Protein AF-A0A4Y9R966-F1 (afdb_monomer_lite)

Secondary structure (DSSP, 8-state):
-------------------------------B-TTS-B-----------------------------S------PPPPP-SS--------------------------------S--S-SSSSSHHHHHHHHHHHHHHHHHHHHTTTSHHHHHHHHHHH-HHHHHHHHHHHHHHHHHHHHHHHHHS-S--BSS---HHHHHHHHHHHHHHHHHHHHTTTT-HHHHHHS-HHHHHHHHHHHHHHHH--BHHHHHHHHHHHHHHHHHHHHHHHTT--------HHHHHHHHHHHHHHHHHHHHHHHHHHS---STT--

Structure (mmCIF, N/CA/C/O backbone):
data_AF-A0A4Y9R966-F1
#
_entry.id   AF-A0A4Y9R966-F1
#
loop_
_atom_site.group_PDB
_atom_site.id
_atom_site.type_symbol
_atom_site.label_atom_id
_atom_site.label_alt_id
_atom_site.label_comp_id
_atom_site.label_asym_id
_atom_site.label_entity_id
_atom_site.label_seq_id
_atom_site.pdbx_PDB_ins_code
_atom_site.Cartn_x
_atom_site.Cartn_y
_atom_site.Cartn_z
_atom_site.occupancy
_atom_site.B_iso_or_equiv
_atom_site.auth_seq_id
_atom_site.auth_comp_id
_atom_site.auth_asym_id
_atom_site.auth_atom_id
_atom_site.pdbx_PDB_model_num
ATOM 1 N N . MET A 1 1 ? -2.489 -54.930 39.175 1.00 36.97 1 MET A N 1
ATOM 2 C CA . MET A 1 1 ? -1.470 -53.882 38.956 1.00 36.97 1 MET A CA 1
ATOM 3 C C . MET A 1 1 ? -1.876 -53.127 37.689 1.00 36.97 1 MET A C 1
ATOM 5 O O . MET A 1 1 ? -1.501 -53.543 36.611 1.00 36.97 1 MET A O 1
ATOM 9 N N . ASP A 1 2 ? -2.900 -52.279 37.649 1.00 24.72 2 ASP A N 1
ATOM 10 C CA . ASP A 1 2 ? -3.296 -51.095 38.434 1.00 24.72 2 ASP A CA 1
ATOM 11 C C . ASP A 1 2 ? -2.833 -49.764 37.777 1.00 24.72 2 ASP A C 1
ATOM 13 O O . ASP A 1 2 ? -1.671 -49.619 37.418 1.00 24.72 2 ASP A O 1
ATOM 17 N N . TRP A 1 3 ? -3.790 -48.829 37.644 1.00 24.92 3 TRP A N 1
ATOM 18 C CA . TRP A 1 3 ? -3.737 -47.409 37.202 1.00 24.92 3 TRP A CA 1
ATOM 19 C C . TRP A 1 3 ? -3.503 -47.065 35.709 1.00 24.92 3 TRP A C 1
ATOM 21 O O . TRP A 1 3 ? -2.411 -47.174 35.179 1.00 24.92 3 TRP A O 1
ATOM 31 N N . ALA A 1 4 ? -4.508 -46.686 34.905 1.00 26.67 4 ALA A N 1
ATOM 32 C CA . ALA A 1 4 ? -5.376 -45.488 34.920 1.00 26.67 4 ALA A CA 1
ATOM 33 C C . ALA A 1 4 ? -4.814 -44.220 34.222 1.00 26.67 4 ALA A C 1
ATOM 35 O O . ALA A 1 4 ? -4.061 -43.436 34.783 1.00 26.67 4 ALA A O 1
ATOM 36 N N . ARG A 1 5 ? -5.336 -43.986 33.006 1.00 30.42 5 ARG A N 1
ATOM 37 C CA . ARG A 1 5 ? -5.885 -42.726 32.446 1.00 30.42 5 ARG A CA 1
ATOM 38 C C . ARG A 1 5 ? -5.304 -41.389 32.960 1.00 30.42 5 ARG A C 1
ATOM 40 O O . ARG A 1 5 ? -5.676 -40.928 34.035 1.00 30.42 5 ARG A O 1
ATOM 47 N N . ARG A 1 6 ? -4.668 -40.615 32.067 1.00 30.08 6 ARG A N 1
ATOM 48 C CA . ARG A 1 6 ? -4.760 -39.139 32.080 1.00 30.08 6 ARG A CA 1
ATOM 49 C C . ARG A 1 6 ? -5.534 -38.659 30.858 1.00 30.08 6 ARG A C 1
ATOM 51 O O . ARG A 1 6 ? -5.060 -38.692 29.730 1.00 30.08 6 ARG A O 1
ATOM 58 N N . ARG A 1 7 ? -6.778 -38.257 31.121 1.00 31.02 7 ARG A N 1
ATOM 59 C CA . ARG A 1 7 ? -7.672 -37.576 30.187 1.00 31.02 7 ARG A CA 1
ATOM 60 C C . ARG A 1 7 ? -7.348 -36.083 30.221 1.00 31.02 7 ARG A C 1
ATOM 62 O O . ARG A 1 7 ? -7.543 -35.451 31.255 1.00 31.02 7 ARG A O 1
ATOM 69 N N . GLY A 1 8 ? -6.920 -35.516 29.098 1.00 27.97 8 GLY A N 1
ATOM 70 C CA . GLY A 1 8 ? -7.082 -34.088 28.829 1.00 27.97 8 GLY A CA 1
ATOM 71 C C . GLY A 1 8 ? -8.516 -33.848 28.364 1.00 27.97 8 GLY A C 1
ATOM 72 O O . GLY A 1 8 ? -8.819 -34.008 27.183 1.00 27.97 8 GLY A O 1
ATOM 73 N N . CYS A 1 9 ? -9.428 -33.545 29.288 1.00 24.97 9 CYS A N 1
ATOM 74 C CA . CYS A 1 9 ? -10.799 -33.187 28.934 1.00 24.97 9 CYS A CA 1
ATOM 75 C C . CYS A 1 9 ? -10.882 -31.692 28.610 1.00 24.97 9 CYS A C 1
ATOM 77 O O . CYS A 1 9 ? -10.650 -30.832 29.452 1.00 24.97 9 CYS A O 1
ATOM 79 N N . ARG A 1 10 ? -11.227 -31.441 27.346 1.00 26.75 10 ARG A N 1
ATOM 80 C CA . ARG A 1 10 ? -11.633 -30.172 26.747 1.00 26.75 10 ARG A CA 1
ATOM 81 C C . ARG A 1 10 ? -12.847 -29.596 27.488 1.00 26.75 10 ARG A C 1
ATOM 83 O O . ARG A 1 10 ? -13.812 -30.323 27.717 1.00 26.75 10 ARG A O 1
ATOM 90 N N . CYS A 1 11 ? -12.855 -28.293 27.755 1.00 23.55 11 CYS A N 1
ATOM 91 C CA . CYS A 1 11 ? -14.103 -27.559 27.958 1.00 23.55 11 CYS A CA 1
ATOM 92 C C . CYS A 1 11 ? -14.766 -27.383 26.590 1.00 23.55 11 CYS A C 1
ATOM 94 O O . CYS A 1 11 ? -14.336 -26.559 25.786 1.00 23.55 11 CYS A O 1
ATOM 96 N N . ARG A 1 12 ? -15.795 -28.185 26.318 1.00 27.31 12 ARG A N 1
ATOM 97 C CA . ARG A 1 12 ? -16.767 -27.910 25.262 1.00 27.31 12 ARG A CA 1
ATOM 98 C C . ARG A 1 12 ? -18.065 -27.535 25.961 1.00 27.31 12 ARG A C 1
ATOM 100 O O . ARG A 1 12 ? -18.646 -28.353 26.669 1.00 27.31 12 ARG A O 1
ATOM 107 N N . ALA A 1 13 ? -18.452 -26.275 25.816 1.00 32.72 13 ALA A N 1
ATOM 108 C CA . ALA A 1 13 ? -19.774 -25.799 26.165 1.00 32.72 13 ALA A CA 1
ATOM 109 C C . ALA A 1 13 ? -20.746 -26.387 25.145 1.00 32.72 13 ALA A C 1
ATOM 111 O O . ALA A 1 13 ? -20.799 -25.901 24.029 1.00 32.72 13 ALA A O 1
ATOM 112 N N . ASP A 1 14 ? -21.452 -27.457 25.495 1.00 29.25 14 ASP A N 1
ATOM 113 C CA . ASP A 1 14 ? -22.574 -27.946 24.702 1.00 29.25 14 ASP A CA 1
ATOM 114 C C . ASP A 1 14 ? -23.552 -28.691 25.624 1.00 29.25 14 ASP A C 1
ATOM 116 O O . ASP A 1 14 ? -23.197 -29.694 26.243 1.00 29.25 14 ASP A O 1
ATOM 120 N N . ARG A 1 15 ? -24.810 -28.221 25.627 1.00 30.00 15 ARG A N 1
ATOM 121 C CA . ARG A 1 15 ? -26.036 -28.828 26.196 1.00 30.00 15 ARG A CA 1
ATOM 122 C C . ARG A 1 15 ? -26.396 -28.508 27.656 1.00 30.00 15 ARG A C 1
ATOM 124 O O . ARG A 1 15 ? -26.516 -29.401 28.487 1.00 30.00 15 ARG A O 1
ATOM 131 N N . CYS A 1 16 ? -26.821 -27.270 27.905 1.00 26.34 16 CYS A N 1
ATOM 132 C CA . CYS A 1 16 ? -28.027 -27.079 28.717 1.00 26.34 16 CYS A CA 1
ATOM 133 C C . CYS A 1 16 ? -29.239 -27.398 27.825 1.00 26.34 16 CYS A C 1
ATOM 135 O O . CYS A 1 16 ? -29.656 -26.567 27.024 1.00 26.34 16 CYS A O 1
ATOM 137 N N . ARG A 1 17 ? -29.779 -28.620 27.909 1.00 28.50 17 ARG A N 1
ATOM 138 C CA . ARG A 1 17 ? -31.126 -28.930 27.405 1.00 28.50 17 ARG A CA 1
ATOM 139 C C . ARG A 1 17 ? -32.042 -29.167 28.601 1.00 28.50 17 ARG A C 1
ATOM 141 O O . ARG A 1 17 ? -31.804 -30.095 29.362 1.00 28.50 17 ARG A O 1
ATOM 148 N N . GLY A 1 18 ? -33.099 -28.360 28.690 1.00 28.73 18 GLY A N 1
ATOM 149 C CA . GLY A 1 18 ? -34.363 -28.734 29.323 1.00 28.73 18 GLY A CA 1
ATOM 150 C C . GLY A 1 18 ? -34.534 -28.389 30.802 1.00 28.73 18 GLY A C 1
ATOM 151 O O . GLY A 1 18 ? -34.387 -29.256 31.652 1.00 28.73 18 GLY A O 1
ATOM 152 N N . CYS A 1 19 ? -35.010 -27.176 31.085 1.00 26.56 19 CYS A N 1
ATOM 153 C CA . CYS A 1 19 ? -35.993 -26.967 32.150 1.00 26.56 19 CYS A CA 1
ATOM 154 C C . CYS A 1 19 ? -37.227 -26.337 31.496 1.00 26.56 19 CYS A C 1
ATOM 156 O O . CYS A 1 19 ? -37.174 -25.196 31.042 1.00 26.56 19 CYS A O 1
ATOM 158 N N . ALA A 1 20 ? -38.307 -27.109 31.381 1.00 32.50 20 ALA A N 1
ATOM 159 C CA . ALA A 1 20 ? -39.602 -26.605 30.941 1.00 32.50 20 ALA A CA 1
ATOM 160 C C . ALA A 1 20 ? -40.176 -25.637 31.998 1.00 32.50 20 ALA A C 1
ATOM 162 O O . ALA A 1 20 ? -39.992 -25.880 33.195 1.00 32.50 20 ALA A O 1
ATOM 163 N N . PRO A 1 21 ? -40.882 -24.562 31.606 1.00 32.75 21 PRO A N 1
ATOM 164 C CA . PRO A 1 21 ? -41.577 -23.707 32.557 1.00 32.75 21 PRO A CA 1
ATOM 165 C C . PRO A 1 21 ? -42.802 -24.448 33.108 1.00 32.75 21 PRO A C 1
ATOM 167 O O . PRO A 1 21 ? -43.675 -24.878 32.354 1.00 32.75 21 PRO A O 1
ATOM 170 N N . ALA A 1 22 ? -42.882 -24.603 34.431 1.00 35.88 22 ALA A N 1
ATOM 171 C CA . ALA A 1 22 ? -44.101 -25.072 35.075 1.00 35.88 22 ALA A CA 1
ATOM 172 C C . ALA A 1 22 ? -45.186 -23.994 34.927 1.00 35.88 22 ALA A C 1
ATOM 174 O O . ALA A 1 22 ? -45.098 -22.905 35.494 1.00 35.88 22 ALA A O 1
ATOM 175 N N . ALA A 1 23 ? -46.208 -24.308 34.136 1.00 37.38 23 ALA A N 1
ATOM 176 C CA . ALA A 1 23 ? -47.420 -23.525 34.005 1.00 37.38 23 ALA A CA 1
ATOM 177 C C . ALA A 1 23 ? -48.201 -23.515 35.331 1.00 37.38 23 ALA A C 1
ATOM 179 O O . ALA A 1 23 ? -48.639 -24.570 35.789 1.00 37.38 23 ALA A O 1
ATOM 180 N N . ARG A 1 24 ? -48.379 -22.322 35.918 1.00 39.06 24 ARG A N 1
ATOM 181 C CA . ARG A 1 24 ? -49.588 -21.791 36.599 1.00 39.06 24 ARG A CA 1
ATOM 182 C C . ARG A 1 24 ? -49.186 -20.674 37.567 1.00 39.06 24 ARG A C 1
ATOM 184 O O . ARG A 1 24 ? -48.403 -20.886 38.488 1.00 39.06 24 ARG A O 1
ATOM 191 N N . ALA A 1 25 ? -49.756 -19.487 37.367 1.00 35.88 25 ALA A N 1
ATOM 192 C CA . ALA A 1 25 ? -49.629 -18.364 38.290 1.00 35.88 25 ALA A CA 1
ATOM 193 C C . ALA A 1 25 ? -50.288 -18.693 39.649 1.00 35.88 25 ALA A C 1
ATOM 195 O O . ALA A 1 25 ? -51.354 -19.320 39.670 1.00 35.88 25 ALA A O 1
ATOM 196 N N . PRO A 1 26 ? -49.706 -18.274 40.788 1.00 37.00 26 PRO A N 1
ATOM 197 C CA . PRO A 1 26 ? -50.353 -18.432 42.084 1.00 37.00 26 PRO A CA 1
ATOM 198 C C . PRO A 1 26 ? -51.563 -17.491 42.188 1.00 37.00 26 PRO A C 1
ATOM 200 O O . PRO A 1 26 ? -51.444 -16.284 41.985 1.00 37.00 26 PRO A O 1
ATOM 203 N N . ARG A 1 27 ? -52.741 -18.032 42.529 1.00 36.50 27 ARG A N 1
ATOM 204 C CA . ARG A 1 27 ? -53.909 -17.226 42.921 1.00 36.50 27 ARG A CA 1
ATOM 205 C C . ARG A 1 27 ? -53.644 -16.612 44.298 1.00 36.50 27 ARG A C 1
ATOM 207 O O . ARG A 1 27 ? -53.550 -17.339 45.283 1.00 36.50 27 ARG A O 1
ATOM 214 N N . VAL A 1 28 ? -53.541 -15.287 44.363 1.00 35.97 28 VAL A N 1
ATOM 215 C CA . VAL A 1 28 ? -53.501 -14.519 45.615 1.00 35.97 28 VAL A CA 1
ATOM 216 C C . VAL A 1 28 ? -54.942 -14.194 46.009 1.00 35.97 28 VAL A C 1
ATOM 218 O O . VAL A 1 28 ? -55.673 -13.604 45.219 1.00 35.97 28 VAL A O 1
ATOM 221 N N . ARG A 1 29 ? -55.368 -14.589 47.212 1.00 39.53 29 ARG A N 1
ATOM 222 C CA . ARG A 1 29 ? -56.639 -14.151 47.810 1.00 39.53 29 ARG A CA 1
ATOM 223 C C . ARG A 1 29 ? -56.305 -13.176 48.936 1.00 39.53 29 ARG A C 1
ATOM 225 O O . ARG A 1 29 ? -55.540 -13.532 49.828 1.00 39.53 29 ARG A O 1
ATOM 232 N N . ALA A 1 30 ? -56.828 -11.957 48.860 1.00 37.03 30 ALA A N 1
ATOM 233 C CA . ALA A 1 30 ? -56.705 -10.949 49.907 1.00 37.03 30 ALA A CA 1
ATOM 234 C C . ALA A 1 30 ? -58.000 -10.932 50.731 1.00 37.03 30 ALA A C 1
ATOM 236 O O . ALA A 1 30 ? -59.082 -10.826 50.162 1.00 37.03 30 ALA A O 1
ATOM 237 N N . GLU A 1 31 ? -57.885 -11.043 52.052 1.00 42.28 31 GLU A N 1
ATOM 238 C CA . GLU A 1 31 ? -58.987 -10.831 52.996 1.00 42.28 31 GLU A CA 1
ATOM 239 C C . GLU A 1 31 ? -58.705 -9.559 53.798 1.00 42.28 31 GLU A C 1
ATOM 241 O O . GLU A 1 31 ? -57.614 -9.391 54.352 1.00 42.28 31 GLU A O 1
ATOM 246 N N . SER A 1 32 ? -59.680 -8.651 53.840 1.00 36.94 32 SER A N 1
ATOM 247 C CA . SER A 1 32 ? -59.638 -7.432 54.644 1.00 36.94 32 SER A CA 1
ATOM 248 C C . SER A 1 32 ? -60.103 -7.725 56.072 1.00 36.94 32 SER A C 1
ATOM 250 O O . SER A 1 32 ? -61.123 -8.371 56.300 1.00 36.94 32 SER A O 1
ATOM 252 N N . ARG A 1 33 ? -59.345 -7.238 57.061 1.00 45.19 33 ARG A N 1
ATOM 253 C CA . ARG A 1 33 ? -59.772 -7.188 58.467 1.00 45.19 33 ARG A CA 1
ATOM 254 C C . ARG A 1 33 ? -60.281 -5.784 58.812 1.00 45.19 33 ARG A C 1
ATOM 256 O O . ARG A 1 33 ? -59.757 -4.819 58.255 1.00 45.19 33 ARG A O 1
ATOM 263 N N . PRO A 1 34 ? -61.204 -5.643 59.780 1.00 42.38 34 PRO A N 1
ATOM 264 C CA . PRO A 1 34 ? -61.806 -4.355 60.148 1.00 42.38 34 PRO A CA 1
ATOM 265 C C . PRO A 1 34 ? -60.829 -3.301 60.712 1.00 42.38 34 PRO A C 1
ATOM 267 O O . PRO A 1 34 ? -61.206 -2.144 60.822 1.00 42.38 34 PRO A O 1
ATOM 270 N N . ASN A 1 35 ? -59.564 -3.653 60.989 1.00 43.53 35 ASN A N 1
ATOM 271 C CA . ASN A 1 35 ? -58.537 -2.723 61.492 1.00 43.53 35 ASN A CA 1
ATOM 272 C C . ASN A 1 35 ? -57.465 -2.341 60.444 1.00 43.53 35 ASN A C 1
ATOM 274 O O . ASN A 1 35 ? -56.357 -1.955 60.806 1.00 43.53 35 ASN A O 1
ATOM 278 N N . GLY A 1 36 ? -57.741 -2.494 59.143 1.00 45.97 36 GLY A N 1
ATOM 279 C CA . GLY A 1 36 ? -56.901 -1.931 58.070 1.00 45.97 36 GLY A CA 1
ATOM 280 C C . GLY A 1 36 ? -55.572 -2.643 57.759 1.00 45.97 36 GLY A C 1
ATOM 281 O O . GLY A 1 36 ? -54.827 -2.183 56.899 1.00 45.97 36 GLY A O 1
ATOM 282 N N . ALA A 1 37 ? -55.257 -3.779 58.390 1.00 35.22 37 ALA A N 1
ATOM 283 C CA . ALA A 1 37 ? -54.048 -4.553 58.079 1.00 35.22 37 ALA A CA 1
ATOM 284 C C . ALA A 1 37 ? -54.299 -5.630 57.000 1.00 35.22 37 ALA A C 1
ATOM 286 O O . ALA A 1 37 ? -55.150 -6.505 57.182 1.00 35.22 37 ALA A O 1
ATOM 287 N N . LEU A 1 38 ? -53.519 -5.613 55.909 1.00 31.23 38 LEU A N 1
ATOM 288 C CA . LEU A 1 38 ? -53.499 -6.661 54.874 1.00 31.23 38 LEU A CA 1
ATOM 289 C C . LEU A 1 38 ? -52.500 -7.772 55.232 1.00 31.23 38 LEU A C 1
ATOM 291 O O . LEU A 1 38 ? -51.311 -7.517 55.421 1.00 31.23 38 LEU A O 1
ATOM 295 N N . ARG A 1 39 ? -52.960 -9.030 55.263 1.00 32.91 39 ARG A N 1
ATOM 296 C CA . ARG A 1 39 ? -52.103 -10.215 55.423 1.00 32.91 39 ARG A CA 1
ATOM 297 C C . ARG A 1 39 ? -52.053 -10.992 54.108 1.00 32.91 39 ARG A C 1
ATOM 299 O O . ARG A 1 39 ? -53.054 -11.559 53.691 1.00 32.91 39 ARG A O 1
ATOM 306 N N . VAL A 1 40 ? -50.882 -11.053 53.475 1.00 31.78 40 VAL A N 1
ATOM 307 C CA . VAL A 1 40 ? -50.652 -11.856 52.261 1.00 31.78 40 VAL A CA 1
ATOM 308 C C . VAL A 1 40 ? -50.001 -13.181 52.663 1.00 31.78 40 VAL A C 1
ATOM 310 O O . VAL A 1 40 ? -48.870 -13.198 53.144 1.00 31.78 40 VAL A O 1
ATOM 313 N N . GLN A 1 41 ? -50.706 -14.302 52.488 1.00 34.50 41 GLN A N 1
ATOM 314 C CA . GLN A 1 41 ? -50.139 -15.649 52.627 1.00 34.50 41 GLN A CA 1
ATOM 315 C C . GLN A 1 41 ? -49.914 -16.260 51.240 1.00 34.50 41 GLN A C 1
ATOM 317 O O . GLN A 1 41 ? -50.864 -16.589 50.538 1.00 34.50 41 GLN A O 1
ATOM 322 N N . GLY A 1 42 ? -48.649 -16.442 50.854 1.00 31.34 42 GLY A N 1
ATOM 323 C CA . GLY A 1 42 ? -48.259 -17.218 49.675 1.00 31.34 42 GLY A CA 1
ATOM 324 C C . GLY A 1 42 ? -47.610 -18.542 50.083 1.00 31.34 42 GLY A C 1
ATOM 325 O O . GLY A 1 42 ? -46.673 -18.546 50.879 1.00 31.34 42 GLY A O 1
ATOM 326 N N . ARG A 1 43 ? -48.081 -19.673 49.537 1.00 33.66 43 ARG A N 1
ATOM 327 C CA . ARG A 1 43 ? -47.358 -20.958 49.588 1.00 33.66 43 ARG A CA 1
ATOM 328 C C . ARG A 1 43 ? -46.390 -21.019 48.404 1.00 33.66 43 ARG A C 1
ATOM 330 O O . ARG A 1 43 ? -46.831 -21.009 47.259 1.00 33.66 43 ARG A O 1
ATOM 337 N N . ALA A 1 44 ? -45.088 -21.096 48.669 1.00 35.09 44 ALA A N 1
ATOM 338 C CA . ALA A 1 44 ? -44.085 -21.334 47.634 1.00 35.09 44 ALA A CA 1
ATOM 339 C C . ALA A 1 44 ? -44.163 -22.794 47.151 1.00 35.09 44 ALA A C 1
ATOM 341 O O . ALA A 1 44 ? -44.039 -23.725 47.948 1.00 35.09 44 ALA A O 1
ATOM 342 N N . ALA A 1 45 ? -44.374 -23.000 45.850 1.00 37.28 45 ALA A N 1
ATOM 343 C CA . ALA A 1 45 ? -44.262 -24.313 45.224 1.00 37.28 45 ALA A CA 1
ATOM 344 C C . ALA A 1 45 ? -42.774 -24.688 45.117 1.00 37.28 45 ALA A C 1
ATOM 346 O O . ALA A 1 45 ? -42.015 -24.059 44.383 1.00 37.28 45 ALA A O 1
ATOM 347 N N . GLY A 1 46 ? -42.341 -25.687 45.887 1.00 32.22 46 GLY A N 1
ATOM 348 C CA . GLY A 1 46 ? -40.966 -26.179 45.862 1.00 32.22 46 GLY A CA 1
ATOM 349 C C . GLY A 1 46 ? -40.702 -27.072 44.650 1.00 32.22 46 GLY A C 1
ATOM 350 O O . GLY A 1 46 ? -41.248 -28.168 44.558 1.00 32.22 46 GLY A O 1
ATOM 351 N N . SER A 1 47 ? -39.812 -26.651 43.753 1.00 32.56 47 SER A N 1
ATOM 352 C CA . SER A 1 47 ? -39.183 -27.539 42.772 1.00 32.56 47 SER A CA 1
ATOM 353 C C . SER A 1 47 ? -37.990 -28.252 43.423 1.00 32.56 47 SER A C 1
ATOM 355 O O . SER A 1 47 ? -36.997 -27.614 43.776 1.00 32.56 47 SER A O 1
ATOM 357 N N . ARG A 1 48 ? -38.078 -29.575 43.607 1.00 29.03 48 ARG A N 1
ATOM 358 C CA . ARG A 1 48 ? -36.963 -30.409 44.086 1.00 29.03 48 ARG A CA 1
ATOM 359 C C . ARG A 1 48 ? -35.982 -30.665 42.935 1.00 29.03 48 ARG A C 1
ATOM 361 O O . ARG A 1 48 ? -36.327 -31.370 41.995 1.00 29.03 48 ARG A O 1
ATOM 368 N N . CYS A 1 49 ? -34.752 -30.165 43.038 1.00 27.70 49 CYS A N 1
ATOM 369 C CA . CYS A 1 49 ? -33.626 -30.616 42.213 1.00 27.70 49 CYS A CA 1
ATOM 370 C C . CYS A 1 49 ? -32.750 -31.563 43.044 1.00 27.70 49 CYS A C 1
ATOM 372 O O . CYS A 1 49 ? -32.139 -31.147 44.027 1.00 27.70 49 CYS A O 1
ATOM 374 N N . SER A 1 50 ? -32.683 -32.844 42.670 1.00 26.78 50 SER A N 1
ATOM 375 C CA . SER A 1 50 ? -31.781 -33.813 43.300 1.00 26.78 50 SER A CA 1
ATOM 376 C C . SER A 1 50 ? -30.391 -33.755 42.653 1.00 26.78 50 SER A C 1
ATOM 378 O O . SER A 1 50 ? -30.211 -34.217 41.527 1.00 26.78 50 SER A O 1
ATOM 380 N N . CYS A 1 51 ? -29.386 -33.244 43.365 1.00 25.88 51 CYS A N 1
ATOM 381 C CA . CYS A 1 51 ? -27.979 -33.411 42.987 1.00 25.88 51 CYS A CA 1
ATOM 382 C C . CYS A 1 51 ? -27.424 -34.693 43.622 1.00 25.88 51 CYS A C 1
ATOM 384 O O . CYS A 1 51 ? -27.215 -34.768 44.834 1.00 25.88 51 CYS A O 1
ATOM 386 N N . ARG A 1 52 ? -27.160 -35.714 42.800 1.00 25.72 52 ARG A N 1
ATOM 387 C CA . ARG A 1 52 ? -26.483 -36.947 43.223 1.00 25.72 52 ARG A CA 1
ATOM 388 C C . ARG A 1 52 ? -24.994 -36.644 43.446 1.00 25.72 52 ARG A C 1
ATOM 390 O O . ARG A 1 52 ? -24.285 -36.289 42.508 1.00 25.72 52 ARG A O 1
ATOM 397 N N . ARG A 1 53 ? -24.516 -36.767 44.690 1.00 26.58 53 ARG A N 1
ATOM 398 C CA . ARG A 1 53 ? -23.099 -36.598 45.068 1.00 26.58 53 ARG A CA 1
ATOM 399 C C . ARG A 1 53 ? -22.207 -37.606 44.324 1.00 26.58 53 ARG A C 1
ATOM 401 O O . ARG A 1 53 ? -22.437 -38.808 44.416 1.00 26.58 53 ARG A O 1
ATOM 408 N N . ARG A 1 54 ? -21.117 -37.139 43.709 1.00 24.88 54 ARG A N 1
ATOM 409 C CA . ARG A 1 54 ? -19.876 -37.920 43.545 1.00 24.88 54 ARG A CA 1
ATOM 410 C C . ARG A 1 54 ? -18.737 -37.148 44.213 1.00 24.88 54 ARG A C 1
ATOM 412 O O . ARG A 1 54 ? -18.419 -36.037 43.808 1.00 24.88 54 ARG A O 1
ATOM 419 N N . ARG A 1 55 ? -18.180 -37.732 45.279 1.00 29.52 55 ARG A N 1
ATOM 420 C CA . ARG A 1 55 ? -16.930 -37.312 45.936 1.00 29.52 55 ARG A CA 1
ATOM 421 C C . ARG A 1 55 ? -15.741 -37.703 45.057 1.00 29.52 55 ARG A C 1
ATOM 423 O O . ARG A 1 55 ? -15.807 -38.795 44.522 1.00 29.52 55 ARG A O 1
ATOM 430 N N . TYR A 1 56 ? -14.718 -36.846 44.976 1.00 27.56 56 TYR A N 1
ATOM 431 C CA . TYR A 1 56 ? -13.248 -37.042 44.833 1.00 27.56 56 TYR A CA 1
ATOM 432 C C . TYR A 1 56 ? -12.700 -35.632 44.491 1.00 27.56 56 TYR A C 1
ATOM 434 O O . TYR A 1 56 ? -13.303 -34.972 43.657 1.00 27.56 56 TYR A O 1
ATOM 442 N N . GLY A 1 57 ? -11.646 -35.019 45.032 1.00 28.11 57 GLY A N 1
ATOM 443 C CA . GLY A 1 57 ? -10.584 -35.296 46.001 1.00 28.11 57 GLY A CA 1
ATOM 444 C C . GLY A 1 57 ? -9.701 -34.019 46.069 1.00 28.11 57 GLY A C 1
ATOM 445 O O . GLY A 1 57 ? -9.800 -33.163 45.195 1.00 28.11 57 GLY A O 1
ATOM 446 N N . ARG A 1 58 ? -8.905 -33.860 47.136 1.00 25.47 58 ARG A N 1
ATOM 447 C CA . ARG A 1 58 ? -8.112 -32.668 47.538 1.00 25.47 58 ARG A CA 1
ATOM 448 C C . ARG A 1 58 ? -7.210 -32.047 46.450 1.00 25.47 58 ARG A C 1
ATOM 450 O O . ARG A 1 58 ? -6.521 -32.771 45.743 1.00 25.47 58 ARG A O 1
ATOM 457 N N . VAL A 1 59 ? -7.077 -30.713 46.479 1.00 28.61 59 VAL A N 1
ATOM 458 C CA . VAL A 1 59 ? -5.920 -29.959 45.950 1.00 28.61 59 VAL A CA 1
ATOM 459 C C . VAL A 1 59 ? -5.264 -29.202 47.108 1.00 28.61 59 VAL A C 1
ATOM 461 O O . VAL A 1 59 ? -5.940 -28.522 47.881 1.00 28.61 59 VAL A O 1
ATOM 464 N N . THR A 1 60 ? -3.954 -29.385 47.251 1.00 30.45 60 THR A N 1
ATOM 465 C CA . THR A 1 60 ? -3.069 -28.742 48.228 1.00 30.45 60 THR A CA 1
ATOM 466 C C . THR A 1 60 ? -2.673 -27.321 47.814 1.00 30.45 60 THR A C 1
ATOM 468 O O . THR A 1 60 ? -2.725 -26.947 46.647 1.00 30.45 60 THR A O 1
ATOM 471 N N . ALA A 1 61 ? -2.300 -26.544 48.828 1.00 30.36 61 ALA A N 1
ATOM 472 C CA . ALA A 1 61 ? -2.011 -25.115 48.859 1.00 30.36 61 ALA A CA 1
ATOM 473 C C . ALA A 1 61 ? -0.995 -24.580 47.829 1.00 30.36 61 ALA A C 1
ATOM 475 O O . ALA A 1 61 ? 0.035 -25.203 47.606 1.00 30.36 61 ALA A O 1
ATOM 476 N N . ALA A 1 62 ? -1.250 -23.360 47.333 1.00 32.91 62 ALA A N 1
ATOM 477 C CA . ALA A 1 62 ? -0.356 -22.184 47.356 1.00 32.91 62 ALA A CA 1
ATOM 478 C C . ALA A 1 62 ? -0.685 -21.236 46.186 1.00 32.91 62 ALA A C 1
ATOM 480 O O . ALA A 1 62 ? -0.600 -21.619 45.027 1.00 32.91 62 ALA A O 1
ATOM 481 N N . GLY A 1 63 ? -1.040 -19.983 46.483 1.00 28.12 63 GLY A N 1
ATOM 482 C CA . GLY A 1 63 ? -1.221 -18.953 45.456 1.00 28.12 63 GLY A CA 1
ATOM 483 C C . GLY A 1 63 ? -2.120 -17.812 45.912 1.00 28.12 63 GLY A C 1
ATOM 484 O O . GLY A 1 63 ? -3.326 -17.830 45.695 1.00 28.12 63 GLY A O 1
ATOM 485 N N . ARG A 1 64 ? -1.531 -16.823 46.590 1.00 29.94 64 ARG A N 1
ATOM 486 C CA . ARG A 1 64 ? -2.185 -15.572 47.002 1.00 29.94 64 ARG A CA 1
ATOM 487 C C . ARG A 1 64 ? -2.659 -14.779 45.783 1.00 29.94 64 ARG A C 1
ATOM 489 O O . ARG A 1 64 ? -1.808 -14.336 45.024 1.00 29.94 64 ARG A O 1
ATOM 496 N N . GLN A 1 65 ? -3.940 -14.417 45.737 1.00 29.05 65 GLN A N 1
ATOM 497 C CA . GLN A 1 65 ? -4.363 -13.089 45.281 1.00 29.05 65 GLN A CA 1
ATOM 498 C C . GLN A 1 65 ? -5.475 -12.548 46.196 1.00 29.05 65 GLN A C 1
ATOM 500 O O . GLN A 1 65 ? -6.532 -13.146 46.376 1.00 29.05 65 GLN A O 1
ATOM 505 N N . ARG A 1 66 ? -5.148 -11.424 46.843 1.00 28.83 66 ARG A N 1
ATOM 506 C CA . ARG A 1 66 ? -6.049 -10.450 47.484 1.00 28.83 66 ARG A CA 1
ATOM 507 C C . ARG A 1 66 ? -6.683 -9.621 46.341 1.00 28.83 66 ARG A C 1
ATOM 509 O O . ARG A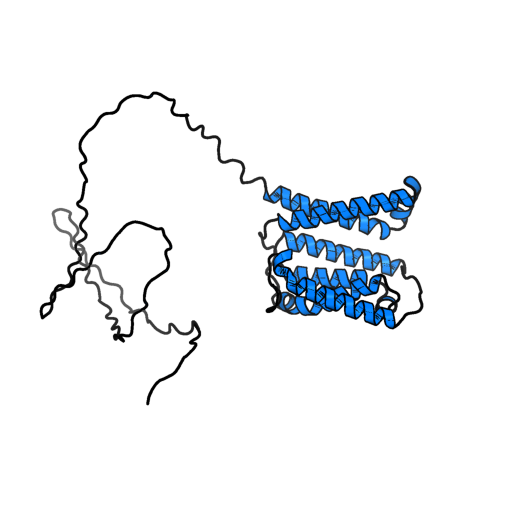 1 66 ? -6.046 -9.522 45.304 1.00 28.83 66 ARG A O 1
ATOM 516 N N . LEU A 1 67 ? -7.846 -8.976 46.387 1.00 27.80 67 LEU A N 1
ATOM 517 C CA . LEU A 1 67 ? -8.762 -8.496 47.420 1.00 27.80 67 LEU A CA 1
ATOM 518 C C . LEU A 1 67 ? -10.189 -8.548 46.834 1.00 27.80 67 LEU A C 1
ATOM 520 O O . LEU A 1 67 ? -10.351 -8.200 45.676 1.00 27.80 67 LEU A O 1
ATOM 524 N N . HIS A 1 68 ? -11.203 -8.866 47.642 1.00 31.55 68 HIS A N 1
ATOM 525 C CA . HIS A 1 68 ? -12.455 -8.097 47.737 1.00 31.55 68 HIS A CA 1
ATOM 526 C C . HIS A 1 68 ? -13.233 -8.575 48.974 1.00 31.55 68 HIS A C 1
ATOM 528 O O . HIS A 1 68 ? -13.523 -9.758 49.115 1.00 31.55 68 HIS A O 1
ATOM 534 N N . SER A 1 69 ? -13.551 -7.620 49.856 1.00 35.09 69 SER A N 1
ATOM 535 C CA . SER A 1 69 ? -14.560 -7.662 50.932 1.00 35.09 69 SER A CA 1
ATOM 536 C C . SER A 1 69 ? -14.462 -8.761 52.007 1.00 35.09 69 SER A C 1
ATOM 538 O O . SER A 1 69 ? -14.589 -9.957 51.774 1.00 35.09 69 SER A O 1
ATOM 540 N N . ALA A 1 70 ? -14.280 -8.301 53.244 1.00 38.19 70 ALA A N 1
ATOM 541 C CA . ALA A 1 70 ? -14.144 -9.095 54.452 1.00 38.19 70 ALA A CA 1
ATOM 542 C C . ALA A 1 70 ? -15.427 -9.862 54.830 1.00 38.19 70 ALA A C 1
ATOM 544 O O . ALA A 1 70 ? -16.477 -9.272 55.063 1.00 38.19 70 ALA A O 1
ATOM 545 N N . GLY A 1 71 ? -15.287 -11.177 54.999 1.00 29.89 71 GLY A N 1
ATOM 546 C CA . GLY A 1 71 ? -16.229 -12.043 55.706 1.00 29.89 71 GLY A CA 1
ATOM 547 C C . GLY A 1 71 ? -15.637 -13.446 55.837 1.00 29.89 71 GLY A C 1
ATOM 548 O O . GLY A 1 71 ? -15.530 -14.162 54.848 1.00 29.89 71 GLY A O 1
ATOM 549 N N . ARG A 1 72 ? -15.193 -13.849 57.037 1.00 30.81 72 ARG A N 1
ATOM 550 C CA . ARG A 1 72 ? -14.780 -15.242 57.293 1.00 30.81 72 ARG A CA 1
ATOM 551 C C . ARG A 1 72 ? -15.988 -16.035 57.767 1.00 30.81 72 ARG A C 1
ATOM 553 O O . ARG A 1 72 ? -16.477 -15.797 58.866 1.00 30.81 72 ARG A O 1
ATOM 560 N N . ILE A 1 73 ? -16.413 -17.009 56.974 1.00 31.83 73 ILE A N 1
ATOM 561 C CA . ILE A 1 73 ? -17.348 -18.046 57.414 1.00 31.83 73 ILE A CA 1
ATOM 562 C C . ILE A 1 73 ? -16.530 -19.093 58.175 1.00 31.83 73 ILE A C 1
ATOM 564 O O . ILE A 1 73 ? -15.562 -19.634 57.640 1.00 31.83 73 ILE A O 1
ATOM 568 N N . ARG A 1 74 ? -16.881 -19.350 59.439 1.00 30.03 74 ARG A N 1
ATOM 569 C CA . ARG A 1 74 ? -16.265 -20.397 60.262 1.00 30.03 74 ARG A CA 1
ATOM 570 C C . ARG A 1 74 ? -17.330 -21.466 60.522 1.00 30.03 74 ARG A C 1
ATOM 572 O O . ARG A 1 74 ? -18.266 -21.215 61.270 1.00 30.03 74 ARG A O 1
ATOM 579 N N . CYS A 1 75 ? -17.206 -22.628 59.887 1.00 27.95 75 CYS A N 1
ATOM 580 C CA . CYS A 1 75 ? -18.045 -23.791 60.177 1.00 27.95 75 CYS A CA 1
ATOM 581 C C . CYS A 1 75 ? -17.302 -24.673 61.186 1.00 27.95 75 CYS A C 1
ATOM 583 O O . CYS A 1 75 ? -16.206 -25.137 60.881 1.00 27.95 75 CYS A O 1
ATOM 585 N N . SER A 1 76 ? -17.859 -24.878 62.382 1.00 32.47 76 SER A N 1
ATOM 586 C CA . SER A 1 76 ? -17.401 -25.943 63.282 1.00 32.47 76 SER A CA 1
ATOM 587 C C . SER A 1 76 ? -18.271 -27.175 63.051 1.00 32.47 76 SER A C 1
ATOM 589 O O . SER A 1 76 ? -19.481 -27.112 63.272 1.00 32.47 76 SER A O 1
ATOM 591 N N . GLU A 1 77 ? -17.677 -28.281 62.615 1.00 31.39 77 GLU A N 1
ATOM 592 C CA . GLU A 1 77 ? -18.339 -29.585 62.621 1.00 31.39 77 GLU A CA 1
ATOM 593 C C . GLU A 1 77 ? -18.459 -30.058 64.075 1.00 31.39 77 GLU A C 1
ATOM 595 O O . GLU A 1 77 ? -17.463 -30.155 64.790 1.00 31.39 77 GLU A O 1
ATOM 600 N N . ARG A 1 78 ? -19.685 -30.321 64.531 1.00 30.02 78 ARG A N 1
ATOM 601 C CA . ARG A 1 78 ? -19.929 -31.140 65.719 1.00 30.02 78 ARG A CA 1
ATOM 602 C C . ARG A 1 78 ? -20.387 -32.503 65.214 1.00 30.02 78 ARG A C 1
ATOM 604 O O . ARG A 1 78 ? -21.397 -32.587 64.522 1.00 30.02 78 ARG A O 1
ATOM 611 N N . HIS A 1 79 ? -19.609 -33.537 65.515 1.00 33.50 79 HIS A N 1
ATOM 612 C CA . HIS A 1 79 ? -20.029 -34.926 65.378 1.00 33.50 79 HIS A CA 1
ATOM 613 C C . HIS A 1 79 ? -21.072 -35.223 66.458 1.00 33.50 79 HIS A C 1
ATOM 615 O O . HIS A 1 79 ? -20.778 -34.969 67.618 1.00 33.50 79 HIS A O 1
ATOM 621 N N . HIS A 1 80 ? -22.264 -35.678 66.065 1.00 31.31 80 HIS A N 1
ATOM 622 C CA . HIS A 1 80 ? -23.076 -36.734 66.693 1.00 31.31 80 HIS A CA 1
ATOM 623 C C . HIS A 1 80 ? -24.358 -36.947 65.862 1.00 31.31 80 HIS A C 1
ATOM 625 O O . HIS A 1 80 ? -24.761 -36.073 65.093 1.00 31.31 80 HIS A O 1
ATOM 631 N N . ASP A 1 81 ? -24.901 -38.156 65.956 1.00 34.91 81 ASP A N 1
ATOM 632 C CA . ASP A 1 81 ? -25.863 -38.800 65.058 1.00 34.91 81 ASP A CA 1
ATOM 633 C C . ASP A 1 81 ? -27.254 -38.120 64.948 1.00 34.91 81 ASP A C 1
ATOM 635 O O . ASP A 1 81 ? -27.809 -37.657 65.940 1.00 34.91 81 ASP A O 1
ATOM 639 N N . GLU A 1 82 ? -27.829 -38.140 63.730 1.00 32.34 82 GLU A N 1
ATOM 640 C CA . GLU A 1 82 ? -29.246 -37.860 63.367 1.00 32.34 82 GLU A CA 1
ATOM 641 C C . GLU A 1 82 ? -29.803 -36.399 63.465 1.00 32.34 82 GLU A C 1
ATOM 643 O O . GLU A 1 82 ? -29.161 -35.494 63.998 1.00 32.34 82 GLU A O 1
ATOM 648 N N . PRO A 1 83 ? -30.900 -36.065 62.732 1.00 36.62 83 PRO A N 1
ATOM 649 C CA . PRO A 1 83 ? -30.879 -34.992 61.734 1.00 36.62 83 PRO A CA 1
ATOM 650 C C . PRO A 1 83 ? -31.288 -33.626 62.297 1.00 36.62 83 PRO A C 1
ATOM 652 O O . PRO A 1 83 ? -32.463 -33.265 62.331 1.00 36.62 83 PRO A O 1
ATOM 655 N N . SER A 1 84 ? -30.308 -32.800 62.663 1.00 31.17 84 SER A N 1
ATOM 656 C CA . SER A 1 84 ? -30.557 -31.396 63.004 1.00 31.17 84 SER A CA 1
ATOM 657 C C . SER A 1 84 ? -30.351 -30.475 61.798 1.00 31.17 84 SER A C 1
ATOM 659 O O . SER A 1 84 ? -29.325 -30.478 61.117 1.00 31.17 84 SER A O 1
ATOM 661 N N . ALA A 1 85 ? -31.378 -29.675 61.518 1.00 33.59 85 ALA A N 1
ATOM 662 C CA . ALA A 1 85 ? -31.343 -28.595 60.550 1.00 33.59 85 ALA A CA 1
ATOM 663 C C . ALA A 1 85 ? -30.160 -27.656 60.838 1.00 33.59 85 ALA A C 1
ATOM 665 O O . ALA A 1 85 ? -30.023 -27.122 61.938 1.00 33.59 85 ALA A O 1
ATOM 666 N N . SER A 1 86 ? -29.318 -27.410 59.835 1.00 34.06 86 SER A N 1
ATOM 667 C CA . SER A 1 86 ? -28.263 -26.405 59.919 1.00 34.06 86 SER A CA 1
ATOM 668 C C . SER A 1 86 ? -28.892 -25.011 59.996 1.00 34.06 86 SER A C 1
ATOM 670 O O . SER A 1 86 ? -29.237 -24.412 58.977 1.00 34.06 86 SER A O 1
ATOM 672 N N . THR A 1 87 ? -29.064 -24.480 61.204 1.00 30.81 87 THR A N 1
ATOM 673 C CA . THR A 1 87 ? -29.453 -23.083 61.410 1.00 30.81 87 THR A CA 1
ATOM 674 C C . THR A 1 87 ? -28.251 -22.178 61.155 1.00 30.81 87 THR A C 1
ATOM 676 O O . THR A 1 87 ? -27.362 -22.063 61.998 1.00 30.81 87 THR A O 1
ATOM 679 N N . CYS A 1 88 ? -28.213 -21.506 60.003 1.00 28.33 88 CYS A N 1
ATOM 680 C CA . CYS A 1 88 ? -27.312 -20.375 59.793 1.00 28.33 88 CYS A CA 1
ATOM 681 C C . CYS A 1 88 ? -27.889 -19.141 60.495 1.00 28.33 88 CYS A C 1
ATOM 683 O O . CYS A 1 88 ? -28.917 -18.609 60.084 1.00 28.33 88 CYS A O 1
ATOM 685 N N . ARG A 1 89 ? -27.223 -18.680 61.557 1.00 31.38 89 ARG A N 1
ATOM 686 C CA . ARG A 1 89 ? -27.539 -17.424 62.247 1.00 31.38 89 ARG A CA 1
ATOM 687 C C . ARG A 1 89 ? -26.543 -16.356 61.777 1.00 31.38 89 ARG A C 1
ATOM 689 O O . ARG A 1 89 ? -25.337 -16.550 61.902 1.00 31.38 89 ARG A O 1
ATOM 696 N N . TYR A 1 90 ? -27.033 -15.261 61.198 1.00 29.50 90 TYR A N 1
ATOM 697 C CA . TYR A 1 90 ? -26.219 -14.095 60.837 1.00 29.50 90 TYR A CA 1
ATOM 698 C C . TYR A 1 90 ? -25.992 -13.253 62.099 1.00 29.50 90 TYR A C 1
ATOM 700 O O . TYR A 1 90 ? -26.916 -12.598 62.577 1.00 29.50 90 TYR A O 1
ATOM 708 N N . ASP A 1 91 ? -24.793 -13.316 62.679 1.00 35.06 91 ASP A N 1
ATOM 709 C CA . ASP A 1 91 ? -24.427 -12.515 63.851 1.00 35.06 91 ASP A CA 1
ATOM 710 C C . ASP A 1 91 ? -23.854 -11.160 63.408 1.00 35.06 91 ASP A C 1
ATOM 712 O O . ASP A 1 91 ? -22.741 -11.068 62.885 1.00 35.06 91 ASP A O 1
ATOM 716 N N . ARG A 1 92 ? -24.641 -10.098 63.609 1.00 40.06 92 ARG A N 1
ATOM 717 C CA . ARG A 1 92 ? -24.254 -8.700 63.383 1.00 40.06 92 ARG A CA 1
ATOM 718 C C . ARG A 1 92 ? -24.017 -7.994 64.718 1.00 40.06 92 ARG A C 1
ATOM 720 O O . ARG A 1 92 ? -24.603 -6.945 64.965 1.00 40.06 92 ARG A O 1
ATOM 727 N N . SER A 1 93 ? -23.197 -8.555 65.605 1.00 38.16 93 SER A N 1
ATOM 728 C CA . SER A 1 93 ? -22.946 -7.924 66.904 1.00 38.16 93 SER A CA 1
ATOM 729 C C . SER A 1 93 ? -21.494 -8.015 67.380 1.00 38.16 93 SER A C 1
ATOM 731 O O . SER A 1 93 ? -21.158 -8.738 68.305 1.00 38.16 93 SER A O 1
ATOM 733 N N . ARG A 1 94 ? -20.614 -7.181 66.808 1.00 35.72 94 ARG A N 1
ATOM 734 C CA . ARG A 1 94 ? -19.436 -6.669 67.537 1.00 35.72 94 ARG A CA 1
ATOM 735 C C . ARG A 1 94 ? -19.207 -5.194 67.214 1.00 35.72 94 ARG A C 1
ATOM 737 O O . ARG A 1 94 ? -18.503 -4.852 66.270 1.00 35.72 94 ARG A O 1
ATOM 744 N N . ARG A 1 95 ? -19.806 -4.315 68.028 1.00 36.25 95 ARG A N 1
ATOM 745 C CA . ARG A 1 95 ? -19.261 -2.973 68.275 1.00 36.25 95 ARG A CA 1
ATOM 746 C C . ARG A 1 95 ? -17.979 -3.179 69.078 1.00 36.25 95 ARG A C 1
ATOM 748 O O . ARG A 1 95 ? -18.049 -3.641 70.211 1.00 36.25 95 ARG A O 1
ATOM 755 N N . MET A 1 96 ? -16.821 -2.886 68.495 1.00 28.73 96 MET A N 1
ATOM 756 C CA . MET A 1 96 ? -15.596 -2.713 69.275 1.00 28.73 96 MET A CA 1
ATOM 757 C C . MET A 1 96 ? -15.621 -1.305 69.860 1.00 28.73 96 MET A C 1
ATOM 759 O O . MET A 1 96 ? -15.377 -0.324 69.167 1.00 28.73 96 MET A O 1
ATOM 763 N N . THR A 1 97 ? -15.960 -1.221 71.141 1.00 32.12 97 THR A N 1
ATOM 764 C CA . THR A 1 97 ? -15.592 -0.105 72.008 1.00 32.12 97 THR A CA 1
ATOM 765 C C . THR A 1 97 ? -14.094 -0.209 72.295 1.00 32.12 97 THR A C 1
ATOM 767 O O . THR A 1 97 ? -13.662 -1.159 72.946 1.00 32.12 97 THR A O 1
ATOM 770 N N . LEU A 1 98 ? -13.303 0.743 71.801 1.00 33.31 98 LEU A N 1
ATOM 771 C CA . LEU A 1 98 ? -11.946 0.996 72.290 1.00 33.31 98 LEU A CA 1
ATOM 772 C C . LEU A 1 98 ? -11.967 2.287 73.121 1.00 33.31 98 LEU A C 1
ATOM 774 O O . LEU A 1 98 ? -12.589 3.260 72.685 1.00 33.31 98 LEU A O 1
ATOM 778 N N . PRO A 1 99 ? -11.336 2.311 74.308 1.00 32.50 99 PRO A N 1
ATOM 779 C CA . PRO A 1 99 ? -11.334 3.479 75.169 1.00 32.50 99 PRO A CA 1
ATOM 780 C C . PRO A 1 99 ? -10.259 4.498 74.764 1.00 32.50 99 PRO A C 1
ATOM 782 O O . PRO A 1 99 ? -9.152 4.163 74.354 1.00 32.50 99 PRO A O 1
ATOM 785 N N . CYS A 1 100 ? -10.661 5.756 74.921 1.00 26.25 100 CYS A N 1
ATOM 786 C CA . CYS A 1 100 ? -9.916 6.992 75.141 1.00 26.25 100 CYS A CA 1
ATOM 787 C C . CYS A 1 100 ? -8.374 6.920 75.242 1.00 26.25 100 CYS A C 1
ATOM 789 O O . CYS A 1 100 ? -7.832 6.410 76.222 1.00 26.25 100 CYS A O 1
ATOM 791 N N . ARG A 1 101 ? -7.674 7.643 74.354 1.00 31.05 101 ARG A N 1
ATOM 792 C CA . ARG A 1 101 ? -6.589 8.536 74.791 1.00 31.05 101 ARG A CA 1
ATOM 793 C C . ARG A 1 101 ? -6.378 9.688 73.808 1.00 31.05 101 ARG A C 1
ATOM 795 O O . ARG A 1 101 ? -6.114 9.486 72.629 1.00 31.05 101 ARG A O 1
ATOM 802 N N . ARG A 1 102 ? -6.521 10.901 74.348 1.00 33.72 102 ARG A N 1
ATOM 803 C CA . ARG A 1 102 ? -6.128 12.184 73.758 1.00 33.72 102 ARG A CA 1
ATOM 804 C C . ARG A 1 102 ? -4.672 12.138 73.294 1.00 33.72 102 ARG A C 1
ATOM 806 O O . ARG A 1 102 ? -3.802 11.852 74.111 1.00 33.72 102 ARG A O 1
ATOM 813 N N . LEU A 1 103 ? -4.418 12.579 72.070 1.00 31.41 103 LEU A N 1
ATOM 814 C CA . LEU A 1 103 ? -3.304 13.477 71.785 1.00 31.41 103 LEU A CA 1
ATOM 815 C C . LEU A 1 103 ? -3.838 14.583 70.874 1.00 31.41 103 LEU A C 1
ATOM 817 O O . LEU A 1 103 ? -4.176 14.357 69.718 1.00 31.41 103 LEU A O 1
ATOM 821 N N . TRP A 1 104 ? -4.011 15.753 71.481 1.00 33.75 104 TRP A N 1
ATOM 822 C CA . TRP A 1 104 ? -4.067 17.035 70.785 1.00 33.75 104 TRP A CA 1
ATOM 823 C C . TRP A 1 104 ? -2.636 17.375 70.332 1.00 33.75 104 TRP A C 1
ATOM 825 O O . TRP A 1 104 ? -1.714 16.673 70.739 1.00 33.75 104 TRP A O 1
ATOM 835 N N . TRP A 1 105 ? -2.468 18.439 69.542 1.00 31.17 105 TRP A N 1
ATOM 836 C CA . TRP A 1 105 ? -1.220 18.935 68.928 1.00 31.17 105 TRP A CA 1
ATOM 837 C C . TRP A 1 105 ? -0.923 18.376 67.526 1.00 31.17 105 TRP A C 1
ATOM 839 O O . TRP A 1 105 ? -0.166 17.427 67.354 1.00 31.17 105 TRP A O 1
ATOM 849 N N . LEU A 1 106 ? -1.527 18.998 66.508 1.00 40.97 106 LEU A N 1
ATOM 850 C CA . LEU A 1 106 ? -0.838 19.912 65.583 1.00 40.97 106 LEU A CA 1
ATOM 851 C C . LEU A 1 106 ? -1.855 20.445 64.565 1.00 40.97 106 LEU A C 1
ATOM 853 O O . LEU A 1 106 ? -2.455 19.688 63.802 1.00 40.97 106 LEU A O 1
ATOM 857 N N . ASP A 1 107 ? -2.034 21.763 64.584 1.00 40.09 107 ASP A N 1
ATOM 858 C CA . ASP A 1 107 ? -2.598 22.535 63.487 1.00 40.09 107 ASP A CA 1
ATOM 859 C C . ASP A 1 107 ? -1.790 22.302 62.207 1.00 40.09 107 ASP A C 1
ATOM 861 O O . ASP A 1 107 ? -0.573 22.474 62.203 1.00 40.09 107 ASP A O 1
ATOM 865 N N . ALA A 1 108 ? -2.475 21.965 61.117 1.00 42.19 108 ALA A N 1
ATOM 866 C CA . ALA A 1 108 ? -2.062 22.306 59.758 1.00 42.19 108 ALA A CA 1
ATOM 867 C C . ALA A 1 108 ? -3.237 22.055 58.801 1.00 42.19 108 ALA A C 1
ATOM 869 O O . ALA A 1 108 ? -3.510 20.927 58.398 1.00 42.19 108 ALA A O 1
ATOM 870 N N . THR A 1 109 ? -3.957 23.137 58.503 1.00 41.59 109 THR A N 1
ATOM 871 C CA . THR A 1 109 ? -4.540 23.430 57.184 1.00 41.59 109 THR A CA 1
ATOM 872 C C . THR A 1 109 ? -5.140 22.245 56.420 1.00 41.59 109 THR A C 1
ATOM 874 O O . THR A 1 109 ? -4.501 21.612 55.582 1.00 41.59 109 THR A O 1
ATOM 877 N N . ALA A 1 110 ? -6.443 22.022 56.606 1.00 39.53 110 ALA A N 1
ATOM 878 C CA . ALA A 1 110 ? -7.238 21.338 55.594 1.00 39.53 110 ALA A CA 1
ATOM 879 C C . ALA A 1 110 ? -7.140 22.139 54.280 1.00 39.53 110 ALA A C 1
ATOM 881 O O . ALA A 1 110 ? -7.566 23.298 54.256 1.00 39.53 110 ALA A O 1
ATOM 882 N N . PRO A 1 111 ? -6.608 21.578 53.180 1.00 41.19 111 PRO A N 1
ATOM 883 C CA . PRO A 1 111 ? -6.800 22.191 51.885 1.00 41.19 111 PRO A CA 1
ATOM 884 C C . PRO A 1 111 ? -8.281 22.029 51.563 1.00 41.19 111 PRO A C 1
ATOM 886 O O . PRO A 1 111 ? -8.804 20.913 51.499 1.00 41.19 111 PRO A O 1
ATOM 889 N N . THR A 1 112 ? -8.965 23.149 51.362 1.00 44.16 112 THR A N 1
ATOM 890 C CA . THR A 1 112 ? -10.200 23.176 50.594 1.00 44.16 112 THR A CA 1
ATOM 891 C C . THR A 1 112 ? -9.906 22.490 49.263 1.00 44.16 112 THR A C 1
ATOM 893 O O . THR A 1 112 ? -9.171 23.005 48.421 1.00 44.16 112 THR A O 1
ATOM 896 N N . LEU A 1 113 ? -10.418 21.270 49.090 1.00 47.41 113 LEU A N 1
ATOM 897 C CA . LEU A 1 113 ? -10.416 20.585 47.806 1.00 47.41 113 LEU A CA 1
ATOM 898 C C . LEU A 1 113 ? -11.290 21.414 46.867 1.00 47.41 113 LEU A C 1
ATOM 900 O O . LEU A 1 113 ? -12.507 21.248 46.807 1.00 47.41 113 LEU A O 1
ATOM 904 N N . GLY A 1 114 ? -10.649 22.350 46.171 1.00 41.50 114 GLY A N 1
ATOM 905 C CA . GLY A 1 114 ? -11.216 23.019 45.022 1.00 41.50 114 GLY A CA 1
ATOM 906 C C . GLY A 1 114 ? -11.681 21.955 44.041 1.00 41.50 114 GLY A C 1
ATOM 907 O O . GLY A 1 114 ? -10.898 21.121 43.579 1.00 41.50 114 GLY A O 1
ATOM 908 N N . ALA A 1 115 ? -12.975 21.984 43.745 1.00 50.78 115 ALA A N 1
ATOM 909 C CA . ALA A 1 115 ? -13.586 21.284 42.635 1.00 50.78 115 ALA A CA 1
ATOM 910 C C . ALA A 1 115 ? -13.043 21.861 41.314 1.00 50.78 115 ALA A C 1
ATOM 912 O O . ALA A 1 115 ? -13.718 22.603 40.614 1.00 50.78 115 ALA A O 1
ATOM 913 N N . SER A 1 116 ? -11.796 21.530 40.990 1.00 51.12 116 SER A N 1
ATOM 914 C CA . SER A 1 116 ? -11.111 21.924 39.756 1.00 51.12 116 SER A CA 1
ATOM 915 C C . SER A 1 116 ? -10.379 20.715 39.194 1.00 51.12 116 SER A C 1
ATOM 917 O O . SER A 1 116 ? -9.170 20.720 38.987 1.00 51.12 116 SER A O 1
ATOM 919 N N . GLY A 1 117 ? -11.101 19.617 39.001 1.00 51.47 117 GLY A N 1
ATOM 920 C CA . GLY A 1 117 ? -10.484 18.381 38.550 1.00 51.47 117 GLY A CA 1
ATOM 921 C C . GLY A 1 117 ? -11.500 17.433 37.964 1.00 51.47 117 GLY A C 1
ATOM 922 O O . GLY A 1 117 ? -11.809 16.443 38.604 1.00 51.47 117 GLY A O 1
ATOM 923 N N . THR A 1 118 ? -12.050 17.745 36.788 1.00 51.72 118 THR A N 1
ATOM 924 C CA . THR A 1 118 ? -12.661 16.756 35.865 1.00 51.72 118 THR A CA 1
ATOM 925 C C . THR A 1 118 ? -13.071 17.389 34.523 1.00 51.72 118 THR A C 1
ATOM 927 O O . THR A 1 118 ? -14.152 17.149 34.010 1.00 51.72 118 THR A O 1
ATOM 930 N N . LEU A 1 119 ? -12.201 18.173 33.879 1.00 48.50 119 LEU A N 1
ATOM 931 C CA . LEU A 1 119 ? -12.396 18.558 32.467 1.00 48.50 119 LEU A CA 1
ATOM 932 C C . LEU A 1 119 ? -11.073 18.480 31.696 1.00 48.50 119 LEU A C 1
ATOM 934 O O . LEU A 1 119 ? -10.553 19.473 31.199 1.00 48.50 119 LEU A O 1
ATOM 938 N N . ARG A 1 120 ? -10.465 17.291 31.622 1.00 48.28 120 ARG A N 1
ATOM 939 C CA . ARG A 1 120 ? -9.320 17.061 30.716 1.00 48.28 120 ARG A CA 1
ATOM 940 C C . ARG A 1 120 ? -9.241 15.650 30.130 1.00 48.28 120 ARG A C 1
ATOM 942 O O . ARG A 1 120 ? -8.169 15.212 29.731 1.00 48.28 120 ARG A O 1
ATOM 949 N N . ALA A 1 121 ? -10.373 14.951 30.055 1.00 47.72 121 ALA A N 1
ATOM 950 C CA . ALA A 1 121 ? -10.445 13.605 29.479 1.00 47.72 121 ALA A CA 1
ATOM 951 C C . ALA A 1 121 ? -11.053 13.555 28.061 1.00 47.72 121 ALA A C 1
ATOM 953 O O . ALA A 1 121 ? -10.980 12.516 27.418 1.00 47.72 121 ALA A O 1
ATOM 954 N N . SER A 1 122 ? -11.609 14.653 27.536 1.00 49.28 122 SER A N 1
ATOM 955 C CA . SER A 1 122 ? -12.363 14.644 26.268 1.00 49.28 122 SER A CA 1
ATOM 956 C C . SER A 1 122 ? -11.605 15.156 25.032 1.00 49.28 122 SER A C 1
ATOM 958 O O . SER A 1 122 ? -12.024 14.859 23.923 1.00 49.28 122 SER A O 1
ATOM 960 N N . ALA A 1 123 ? -10.471 15.852 25.178 1.00 52.69 123 ALA A N 1
ATOM 961 C CA . ALA A 1 123 ? -9.785 16.528 24.058 1.00 52.69 123 ALA A CA 1
ATOM 962 C C . ALA A 1 123 ? -8.718 15.681 23.321 1.00 52.69 123 ALA A C 1
ATOM 964 O O . ALA A 1 123 ? -7.838 16.220 22.649 1.00 52.69 123 ALA A O 1
ATOM 965 N N . GLN A 1 124 ? -8.697 14.362 23.525 1.00 60.88 124 GLN A N 1
ATOM 966 C CA . GLN A 1 124 ? -7.648 13.474 22.999 1.00 60.88 124 GLN A CA 1
ATOM 967 C C . GLN A 1 124 ? -8.008 12.735 21.692 1.00 60.88 124 GLN A C 1
ATOM 969 O O . GLN A 1 124 ? -7.146 12.692 20.808 1.00 60.88 124 GLN A O 1
ATOM 974 N N . PRO A 1 125 ? -9.225 12.180 21.490 1.00 63.09 125 PRO A N 1
ATOM 975 C CA . PRO A 1 125 ? -9.507 11.384 20.291 1.00 63.09 125 PRO A CA 1
ATOM 976 C C . PRO A 1 125 ? -9.452 12.225 19.008 1.00 63.09 125 PRO A C 1
ATOM 978 O O . PRO A 1 125 ? -8.832 11.809 18.029 1.00 63.09 125 PRO A O 1
ATOM 981 N N . GLU A 1 126 ? -9.983 13.449 19.043 1.00 73.38 126 GLU A N 1
ATOM 982 C CA . GLU A 1 126 ? -9.954 14.393 17.917 1.00 73.38 126 GLU A CA 1
ATOM 983 C C . GLU A 1 126 ? -8.521 14.696 17.445 1.00 73.38 126 GLU A C 1
ATOM 985 O O . GLU A 1 126 ? -8.229 14.681 16.246 1.00 73.38 126 GLU A O 1
ATOM 990 N N . LYS A 1 127 ? -7.584 14.871 18.385 1.00 84.06 127 LYS A N 1
ATOM 991 C CA . LYS A 1 127 ? -6.186 15.204 18.082 1.00 84.06 127 LYS A CA 1
ATOM 992 C C . LYS A 1 127 ? -5.453 14.031 17.446 1.00 84.06 127 LYS A C 1
ATOM 994 O O . LYS A 1 127 ? -4.676 14.232 16.518 1.00 84.06 127 LYS A O 1
ATOM 999 N N . THR A 1 128 ? -5.716 12.807 17.901 1.00 90.31 128 THR A N 1
ATOM 1000 C CA . THR A 1 128 ? -5.081 11.601 17.340 1.00 90.31 128 THR A CA 1
ATOM 1001 C C . THR A 1 128 ? -5.535 11.310 15.911 1.00 90.31 128 THR A C 1
ATOM 1003 O O . THR A 1 128 ? -4.696 11.052 15.049 1.00 90.31 128 THR A O 1
ATOM 1006 N N . MET A 1 129 ? -6.836 11.447 15.627 1.00 94.19 129 MET A N 1
ATOM 1007 C CA . MET A 1 129 ? -7.356 11.317 14.263 1.00 94.19 129 MET A CA 1
ATOM 1008 C C . MET A 1 129 ? -6.833 12.436 13.362 1.00 94.19 129 MET A C 1
ATOM 1010 O O . MET A 1 129 ? -6.437 12.169 12.231 1.00 94.19 129 MET A O 1
ATOM 1014 N N . THR A 1 130 ? -6.727 13.662 13.881 1.00 94.62 130 THR A N 1
ATOM 1015 C CA . THR A 1 130 ? -6.116 14.782 13.151 1.00 94.62 130 THR A CA 1
ATOM 1016 C C . THR A 1 130 ? -4.661 14.490 12.784 1.00 94.62 130 THR A C 1
ATOM 1018 O O . THR A 1 130 ? -4.266 14.745 11.652 1.00 94.62 130 THR A O 1
ATOM 1021 N N . MET A 1 131 ? -3.863 13.907 13.690 1.00 95.56 131 MET A N 1
ATOM 1022 C CA . MET A 1 131 ? -2.479 13.510 13.388 1.00 95.56 131 MET A CA 1
ATOM 1023 C C . MET A 1 131 ? -2.408 12.465 12.270 1.00 95.56 131 MET A C 1
ATOM 1025 O O . MET A 1 131 ? -1.586 12.606 11.366 1.00 95.56 131 MET A O 1
ATOM 1029 N N . LEU A 1 132 ? -3.277 11.446 12.311 1.00 96.50 132 LEU A N 1
ATOM 1030 C CA . LEU A 1 132 ? -3.351 10.422 11.267 1.00 96.50 132 LEU A CA 1
ATOM 1031 C C . LEU A 1 132 ? -3.715 11.043 9.912 1.00 96.50 132 LEU A C 1
ATOM 1033 O O . LEU A 1 132 ? -3.014 10.820 8.929 1.00 96.50 132 LEU A O 1
ATOM 1037 N N . VAL A 1 133 ? -4.774 11.856 9.868 1.00 97.69 133 VAL A N 1
ATOM 1038 C CA . VAL A 1 133 ? -5.234 12.523 8.641 1.00 97.69 133 VAL A CA 1
ATOM 1039 C C . VAL A 1 133 ? -4.171 13.478 8.104 1.00 97.69 133 VAL A C 1
ATOM 1041 O O . VAL A 1 133 ? -3.874 13.443 6.915 1.00 97.69 133 VAL A O 1
ATOM 1044 N N . LEU A 1 134 ? -3.540 14.282 8.962 1.00 97.88 134 LEU A N 1
ATOM 1045 C CA . LEU A 1 134 ? -2.455 15.176 8.561 1.00 97.88 134 LEU A CA 1
ATOM 1046 C C . LEU A 1 134 ? -1.271 14.390 7.986 1.00 97.88 134 LEU A C 1
ATOM 1048 O O . LEU A 1 134 ? -0.734 14.764 6.946 1.00 97.88 134 LEU A O 1
ATOM 1052 N N . GLY A 1 135 ? -0.895 13.278 8.622 1.00 98.25 135 GLY A N 1
ATOM 1053 C CA . GLY A 1 135 ? 0.132 12.376 8.108 1.00 98.25 135 GLY A CA 1
ATOM 1054 C C . GLY A 1 135 ? -0.215 11.830 6.724 1.00 98.25 135 GLY A C 1
ATOM 1055 O O . GLY A 1 135 ? 0.631 11.855 5.832 1.00 98.25 135 GLY A O 1
ATOM 1056 N N . LEU A 1 136 ? -1.466 11.402 6.520 1.00 98.44 136 LEU A N 1
ATOM 1057 C CA . LEU A 1 136 ? -1.960 10.917 5.228 1.00 98.44 136 LEU A CA 1
ATOM 1058 C C . LEU A 1 136 ? -1.947 12.006 4.160 1.00 98.44 136 LEU A C 1
ATOM 1060 O O . LEU A 1 136 ? -1.475 11.754 3.056 1.00 98.44 136 LEU A O 1
ATOM 1064 N N . VAL A 1 137 ? -2.402 13.217 4.482 1.00 98.38 137 VAL A N 1
ATOM 1065 C CA . VAL A 1 137 ? -2.379 14.354 3.554 1.00 98.38 137 VAL A CA 1
ATOM 1066 C C . VAL A 1 137 ? -0.947 14.696 3.153 1.00 98.38 137 VAL A C 1
ATOM 1068 O O . VAL A 1 137 ? -0.674 14.856 1.966 1.00 98.38 137 VAL A O 1
ATOM 1071 N N . LEU A 1 138 ? -0.014 14.759 4.107 1.00 98.12 138 LEU A N 1
ATOM 1072 C CA . LEU A 1 138 ? 1.391 15.045 3.810 1.00 98.12 138 LEU A CA 1
ATOM 1073 C C . LEU A 1 138 ? 2.029 13.934 2.972 1.00 98.12 138 LEU A C 1
ATOM 1075 O O . LEU A 1 138 ? 2.648 14.217 1.947 1.00 98.12 138 LEU A O 1
ATOM 1079 N N . PHE A 1 139 ? 1.863 12.678 3.390 1.00 98.50 139 PHE A N 1
ATOM 1080 C CA . PHE A 1 139 ? 2.475 11.526 2.737 1.00 98.50 139 PHE A CA 1
ATOM 1081 C C . PHE A 1 139 ? 1.874 11.275 1.352 1.00 98.50 139 PHE A C 1
ATOM 1083 O O . PHE A 1 139 ? 2.598 11.256 0.363 1.00 98.50 139 PHE A O 1
ATOM 1090 N N . LEU A 1 140 ? 0.556 11.113 1.242 1.00 98.06 140 LEU A N 1
ATOM 1091 C CA . LEU A 1 140 ? -0.089 10.831 -0.042 1.00 98.06 140 LEU A CA 1
ATOM 1092 C C . LEU A 1 140 ? -0.061 12.056 -0.954 1.00 98.06 140 LEU A C 1
ATOM 1094 O O . LEU A 1 140 ? 0.169 11.913 -2.151 1.00 98.06 140 LEU A O 1
ATOM 1098 N N . GLY A 1 141 ? -0.219 13.261 -0.397 1.00 97.00 141 GLY A N 1
ATOM 1099 C CA . GLY A 1 141 ? -0.172 14.506 -1.158 1.00 97.00 141 GLY A CA 1
ATOM 1100 C C . GLY A 1 141 ? 1.155 14.691 -1.887 1.00 97.00 141 GLY A C 1
ATOM 1101 O O . GLY A 1 141 ? 1.156 14.935 -3.093 1.00 97.00 141 GLY A O 1
ATOM 1102 N N . ILE A 1 142 ? 2.295 14.499 -1.208 1.00 97.12 142 ILE A N 1
ATOM 1103 C CA . ILE A 1 142 ? 3.600 14.619 -1.875 1.00 97.12 142 ILE A CA 1
ATOM 1104 C C . ILE A 1 142 ? 3.825 13.505 -2.911 1.00 97.12 142 ILE A C 1
ATOM 1106 O O . ILE A 1 142 ? 4.406 13.768 -3.964 1.00 97.12 142 ILE A O 1
ATOM 1110 N N . HIS A 1 143 ? 3.307 12.293 -2.677 1.00 96.75 143 HIS A N 1
ATOM 1111 C CA . HIS A 1 143 ? 3.392 11.174 -3.627 1.00 96.75 143 HIS A CA 1
ATOM 1112 C C . HIS A 1 143 ? 2.463 11.329 -4.843 1.00 96.75 143 HIS A C 1
ATOM 1114 O O . HIS A 1 143 ? 2.763 10.794 -5.908 1.00 96.75 143 HIS A O 1
ATOM 1120 N N . LEU A 1 144 ? 1.388 12.112 -4.732 1.00 95.94 144 LEU A N 1
ATOM 1121 C CA . LEU A 1 144 ? 0.528 12.492 -5.858 1.00 95.94 144 LEU A CA 1
ATOM 1122 C C . LEU A 1 144 ? 1.177 13.542 -6.771 1.00 95.94 144 LEU A C 1
ATOM 1124 O O . LEU A 1 144 ? 0.813 13.638 -7.941 1.00 95.94 144 LEU A O 1
ATOM 1128 N N . VAL A 1 145 ? 2.172 14.303 -6.296 1.00 94.94 145 VAL A N 1
ATOM 1129 C CA . VAL A 1 145 ? 2.842 15.325 -7.122 1.00 94.94 145 VAL A CA 1
ATOM 1130 C C . VAL A 1 145 ? 3.479 14.717 -8.387 1.00 94.94 145 VAL A C 1
ATOM 1132 O O . VAL A 1 145 ? 3.196 15.215 -9.476 1.00 94.94 145 VAL A O 1
ATOM 1135 N N . PRO A 1 146 ? 4.285 13.635 -8.323 1.00 92.31 146 PRO A N 1
ATOM 1136 C CA . PRO A 1 146 ? 4.773 12.937 -9.518 1.00 92.31 146 PRO A CA 1
ATOM 1137 C C . PRO A 1 146 ? 3.682 12.358 -10.428 1.00 92.31 146 PRO A C 1
ATOM 1139 O O . PRO A 1 146 ? 3.927 12.201 -11.628 1.00 92.31 146 PRO A O 1
ATOM 1142 N N . ALA A 1 147 ? 2.495 12.057 -9.889 1.00 92.44 147 ALA A N 1
ATOM 1143 C CA . ALA A 1 147 ? 1.358 11.583 -10.674 1.00 92.44 147 ALA A CA 1
ATOM 1144 C C . ALA A 1 147 ? 0.804 12.679 -11.602 1.00 92.44 147 ALA A C 1
ATOM 1146 O O . ALA A 1 147 ? 0.143 12.366 -12.591 1.00 92.44 147 ALA A O 1
ATOM 1147 N N . VAL A 1 148 ? 1.120 13.954 -11.346 1.00 93.44 148 VAL A N 1
ATOM 1148 C CA . VAL A 1 148 ? 0.759 15.101 -12.188 1.00 93.44 148 VAL A CA 1
ATOM 1149 C C . VAL A 1 148 ? 2.042 15.750 -12.739 1.00 93.44 148 VAL A C 1
ATOM 1151 O O . VAL A 1 148 ? 2.633 16.625 -12.099 1.00 93.44 148 VAL A O 1
ATOM 1154 N N . PRO A 1 149 ? 2.521 15.360 -13.941 1.00 91.25 149 PRO A N 1
ATOM 1155 C CA . PRO A 1 149 ? 3.827 15.796 -14.443 1.00 91.25 149 PRO A CA 1
ATOM 1156 C C . PRO A 1 149 ? 3.990 17.310 -14.583 1.00 91.25 149 PRO A C 1
ATOM 1158 O O . PRO A 1 149 ? 5.096 17.815 -14.400 1.00 91.25 149 PRO A O 1
ATOM 1161 N N . SER A 1 150 ? 2.918 18.037 -14.915 1.00 93.25 150 SER A N 1
ATOM 1162 C CA . SER A 1 150 ? 2.924 19.503 -14.976 1.00 93.25 150 SER A CA 1
ATOM 1163 C C . SER A 1 150 ? 3.262 20.104 -13.614 1.00 93.25 150 SER A C 1
ATOM 1165 O O . SER A 1 150 ? 4.219 20.865 -13.515 1.00 93.25 150 SER A O 1
ATOM 1167 N N . LEU A 1 151 ? 2.566 19.675 -12.559 1.00 92.56 151 LEU A N 1
ATOM 1168 C CA . LEU A 1 151 ? 2.811 20.113 -11.188 1.00 92.56 151 LEU A CA 1
ATOM 1169 C C . LEU A 1 151 ? 4.246 19.800 -10.746 1.00 92.56 151 LEU A C 1
ATOM 1171 O O . LEU A 1 151 ? 4.959 20.688 -10.279 1.00 92.56 151 LEU A O 1
ATOM 1175 N N . ARG A 1 152 ? 4.711 18.562 -10.962 1.00 92.88 152 ARG A N 1
ATOM 1176 C CA . ARG A 1 152 ? 6.090 18.163 -10.637 1.00 92.88 152 ARG A CA 1
ATOM 1177 C C . ARG A 1 152 ? 7.125 19.021 -11.365 1.00 92.88 152 ARG A C 1
ATOM 1179 O O . ARG A 1 152 ? 8.118 19.403 -10.752 1.00 92.88 152 ARG A O 1
ATOM 1186 N N . ARG A 1 153 ? 6.919 19.325 -12.654 1.00 92.94 153 ARG A N 1
ATOM 1187 C CA . ARG A 1 153 ? 7.826 20.188 -13.432 1.00 92.94 153 ARG A CA 1
ATOM 1188 C C . ARG A 1 153 ? 7.846 21.618 -12.899 1.00 92.94 153 ARG A C 1
ATOM 1190 O O . ARG A 1 153 ? 8.936 22.136 -12.694 1.00 92.94 153 ARG A O 1
ATOM 1197 N N . THR A 1 154 ? 6.690 22.219 -12.623 1.00 93.00 154 THR A N 1
ATOM 1198 C CA . THR A 1 154 ? 6.598 23.589 -12.088 1.00 93.00 154 THR A CA 1
ATOM 1199 C C . THR A 1 154 ? 7.306 23.715 -10.741 1.00 93.00 154 THR A C 1
ATOM 1201 O O . THR A 1 154 ? 8.136 24.602 -10.549 1.00 93.00 154 THR A O 1
ATOM 1204 N N . VAL A 1 155 ? 7.048 22.782 -9.821 1.00 91.56 155 VAL A N 1
ATOM 1205 C CA . VAL A 1 155 ? 7.674 22.787 -8.490 1.00 91.56 155 VAL A CA 1
ATOM 1206 C C . VAL A 1 155 ? 9.186 22.556 -8.586 1.00 91.56 155 VAL A C 1
ATOM 1208 O O . VAL A 1 155 ? 9.964 23.250 -7.929 1.00 91.56 155 VAL A O 1
ATOM 1211 N N . ALA A 1 156 ? 9.625 21.608 -9.422 1.00 92.12 156 ALA A N 1
ATOM 1212 C CA . ALA A 1 156 ? 11.047 21.326 -9.610 1.00 92.12 156 ALA A CA 1
ATOM 1213 C C . ALA A 1 156 ? 11.794 22.479 -10.302 1.00 92.12 156 ALA A C 1
ATOM 1215 O O . ALA A 1 156 ? 12.947 22.725 -9.957 1.00 92.12 156 ALA A O 1
ATOM 1216 N N . ALA A 1 157 ? 11.152 23.203 -11.225 1.00 92.44 157 ALA A N 1
ATOM 1217 C CA . ALA A 1 157 ? 11.735 24.373 -11.879 1.00 92.44 157 ALA A CA 1
ATOM 1218 C C . ALA A 1 157 ? 11.968 25.530 -10.892 1.00 92.44 157 ALA A C 1
ATOM 1220 O O . ALA A 1 157 ? 13.015 26.166 -10.945 1.00 92.44 157 ALA A O 1
ATOM 1221 N N . GLY A 1 158 ? 11.041 25.761 -9.954 1.00 92.38 158 GLY A N 1
ATOM 1222 C CA . GLY A 1 158 ? 11.189 26.815 -8.942 1.00 92.38 158 GLY A CA 1
ATOM 1223 C C . GLY A 1 158 ? 12.187 26.486 -7.823 1.00 92.38 158 GLY A C 1
ATOM 1224 O O . GLY A 1 158 ? 12.895 27.365 -7.339 1.00 92.38 158 GLY A O 1
ATOM 1225 N N . LEU A 1 159 ? 12.265 25.221 -7.391 1.00 91.19 159 LEU A N 1
ATOM 1226 C CA . LEU A 1 159 ? 13.126 24.812 -6.268 1.00 91.19 159 LEU A CA 1
ATOM 1227 C C . LEU A 1 159 ? 14.513 24.312 -6.695 1.00 91.19 159 LEU A C 1
ATOM 1229 O O . LEU A 1 159 ? 15.443 24.337 -5.884 1.00 91.19 159 LEU A O 1
ATOM 1233 N N . GLY A 1 160 ? 14.637 23.815 -7.924 1.00 94.56 160 GLY A N 1
ATOM 1234 C CA . GLY A 1 160 ? 15.749 22.989 -8.384 1.00 94.56 160 GLY A CA 1
ATOM 1235 C C . GLY A 1 160 ? 15.574 21.508 -8.017 1.00 94.56 160 GLY A C 1
ATOM 1236 O O . GLY A 1 160 ? 15.050 21.155 -6.955 1.00 94.56 160 GLY A O 1
ATOM 1237 N N . GLU A 1 161 ? 16.069 20.616 -8.880 1.00 93.31 161 GLU A N 1
ATOM 1238 C CA . GLU A 1 161 ? 15.858 19.159 -8.786 1.00 93.31 161 GLU A CA 1
ATOM 1239 C C . GLU A 1 161 ? 16.334 18.565 -7.445 1.00 93.31 161 GLU A C 1
ATOM 1241 O O . GLU A 1 161 ? 15.637 17.762 -6.824 1.00 93.31 161 GLU A O 1
ATOM 1246 N N . ASN A 1 162 ? 17.501 18.991 -6.948 1.00 94.94 162 ASN A N 1
ATOM 1247 C CA . ASN A 1 162 ? 18.064 18.473 -5.696 1.00 94.94 162 ASN A CA 1
ATOM 1248 C C . ASN A 1 162 ? 17.278 18.932 -4.464 1.00 94.94 162 ASN A C 1
ATOM 1250 O O . ASN A 1 162 ? 17.081 18.157 -3.526 1.00 94.94 162 ASN A O 1
ATOM 1254 N N . ARG A 1 163 ? 16.810 20.186 -4.452 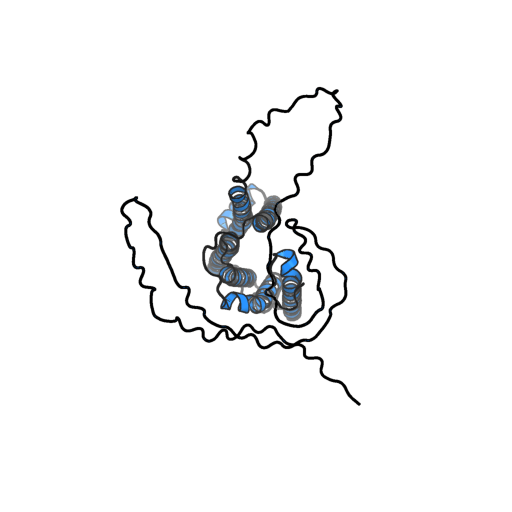1.00 95.06 163 ARG A N 1
ATOM 1255 C CA . ARG A 1 163 ? 16.001 20.713 -3.347 1.00 95.06 163 ARG A CA 1
ATOM 1256 C C . ARG A 1 163 ? 14.619 20.068 -3.344 1.00 95.06 163 ARG A C 1
ATOM 1258 O O . ARG A 1 163 ? 14.165 19.680 -2.273 1.00 95.06 163 ARG A O 1
ATOM 1265 N N . TYR A 1 164 ? 14.015 19.872 -4.520 1.00 95.25 164 TYR A N 1
ATOM 1266 C CA . TYR A 1 164 ? 12.772 19.117 -4.672 1.00 95.25 164 TYR A CA 1
ATOM 1267 C C . TYR A 1 164 ? 12.895 17.705 -4.089 1.00 95.25 164 TYR A C 1
ATOM 1269 O O . TYR A 1 164 ? 12.091 17.334 -3.240 1.00 95.25 164 TYR A O 1
ATOM 1277 N N . LYS A 1 165 ? 13.934 16.941 -4.457 1.00 94.81 165 LYS A N 1
ATOM 1278 C CA . LYS A 1 165 ? 14.150 15.585 -3.920 1.00 94.81 165 LYS A CA 1
ATOM 1279 C C . LYS A 1 165 ? 14.326 15.574 -2.401 1.00 94.81 165 LYS A C 1
ATOM 1281 O O . LYS A 1 165 ? 13.725 14.744 -1.731 1.00 94.81 165 LYS A O 1
ATOM 1286 N N . ARG A 1 166 ? 15.109 16.506 -1.838 1.00 96.56 166 ARG A N 1
ATOM 1287 C CA . ARG A 1 166 ? 15.275 16.611 -0.375 1.00 96.56 166 ARG A CA 1
ATOM 1288 C C . ARG A 1 166 ? 13.961 16.944 0.326 1.00 96.56 166 ARG A C 1
ATOM 1290 O O . ARG A 1 166 ? 13.626 16.291 1.309 1.00 96.56 166 ARG A O 1
ATOM 1297 N N . ALA A 1 167 ? 13.215 17.919 -0.190 1.00 95.62 167 ALA A N 1
ATOM 1298 C CA . ALA A 1 167 ? 11.908 18.283 0.347 1.00 95.62 167 ALA A CA 1
ATOM 1299 C C . ALA A 1 167 ? 10.926 17.106 0.264 1.00 95.62 167 ALA A C 1
ATOM 1301 O O . ALA A 1 167 ? 10.278 16.793 1.257 1.00 95.62 167 ALA A O 1
ATOM 1302 N N . PHE A 1 168 ? 10.886 16.401 -0.872 1.00 96.88 168 PHE A N 1
ATOM 1303 C CA . PHE A 1 168 ? 10.076 15.199 -1.063 1.00 96.88 168 PHE A CA 1
ATOM 1304 C C . PHE A 1 168 ? 10.376 14.152 0.014 1.00 96.88 168 PHE A C 1
ATOM 1306 O O . PHE A 1 168 ? 9.455 13.661 0.664 1.00 96.88 168 PHE A O 1
ATOM 1313 N N . THR A 1 169 ? 11.656 13.843 0.241 1.00 97.12 169 THR A N 1
ATOM 1314 C CA . THR A 1 169 ? 12.075 12.867 1.253 1.00 97.12 169 THR A CA 1
ATOM 1315 C C . THR A 1 169 ? 11.687 13.305 2.662 1.00 97.12 169 THR A C 1
ATOM 1317 O O . THR A 1 169 ? 11.133 12.503 3.407 1.00 97.12 169 THR A O 1
ATOM 1320 N N . ILE A 1 170 ? 11.932 14.568 3.030 1.00 98.06 170 ILE A N 1
ATOM 1321 C CA . ILE A 1 170 ? 11.615 15.088 4.370 1.00 98.06 170 ILE A CA 1
ATOM 1322 C C . ILE A 1 170 ? 10.103 15.064 4.616 1.00 98.06 170 ILE A C 1
ATOM 1324 O O . ILE A 1 170 ? 9.663 14.538 5.634 1.00 98.06 170 ILE A O 1
ATOM 1328 N N . VAL A 1 171 ? 9.302 15.578 3.678 1.00 98.19 171 VAL A N 1
ATOM 1329 C CA . VAL A 1 171 ? 7.835 15.599 3.798 1.00 98.19 171 VAL A CA 1
ATOM 1330 C C . VAL A 1 171 ? 7.276 14.179 3.858 1.00 98.19 171 VAL A C 1
ATOM 1332 O O . VAL A 1 171 ? 6.440 13.894 4.713 1.00 98.19 171 VAL A O 1
ATOM 1335 N N . SER A 1 172 ? 7.779 13.267 3.021 1.00 98.06 172 SER A N 1
ATOM 1336 C CA . SER A 1 172 ? 7.381 11.853 3.052 1.00 98.06 172 SER A CA 1
ATOM 1337 C C . SER A 1 172 ? 7.725 11.198 4.388 1.00 98.06 172 SER A C 1
ATOM 1339 O O . SER A 1 172 ? 6.905 10.487 4.960 1.00 98.06 172 SER A O 1
ATOM 1341 N N . PHE A 1 173 ? 8.920 11.451 4.921 1.00 98.25 173 PHE A N 1
ATOM 1342 C CA . PHE A 1 173 ? 9.357 10.866 6.186 1.00 98.25 173 PHE A CA 1
ATOM 1343 C C . PHE A 1 173 ? 8.546 11.392 7.377 1.00 98.25 173 PHE A C 1
ATOM 1345 O O . PHE A 1 173 ? 8.070 10.606 8.194 1.00 98.25 173 PHE A O 1
ATOM 1352 N N . LEU A 1 174 ? 8.315 12.707 7.443 1.00 98.31 174 LEU A N 1
ATOM 1353 C CA . LEU A 1 174 ? 7.466 13.317 8.469 1.00 98.31 174 LEU A CA 1
ATOM 1354 C C . LEU A 1 174 ? 6.019 12.824 8.367 1.00 98.31 174 LEU A C 1
ATOM 1356 O O . LEU A 1 174 ? 5.430 12.454 9.381 1.00 98.31 174 LEU A O 1
ATOM 1360 N N . GLY A 1 175 ? 5.466 12.755 7.152 1.00 98.38 175 GLY A N 1
ATOM 1361 C CA . GLY A 1 175 ? 4.136 12.201 6.903 1.00 98.38 175 GLY A CA 1
ATOM 1362 C C . GLY A 1 175 ? 4.017 10.757 7.391 1.00 98.38 175 GLY A C 1
ATOM 1363 O O . GLY A 1 175 ? 3.066 10.427 8.096 1.00 98.38 175 GLY A O 1
ATOM 1364 N N . LEU A 1 176 ? 5.019 9.915 7.113 1.00 97.94 176 LEU A N 1
ATOM 1365 C CA . LEU A 1 176 ? 5.055 8.528 7.580 1.00 97.94 176 LEU A CA 1
ATOM 1366 C C . LEU A 1 176 ? 5.102 8.429 9.112 1.00 97.94 176 LEU A C 1
ATOM 1368 O O . LEU A 1 176 ? 4.353 7.642 9.688 1.00 97.94 176 LEU A O 1
ATOM 1372 N N . ILE A 1 177 ? 5.929 9.240 9.782 1.00 97.50 177 ILE A N 1
ATOM 1373 C CA . ILE A 1 177 ? 5.972 9.291 11.253 1.00 97.50 177 ILE A CA 1
ATOM 1374 C C . ILE A 1 177 ? 4.599 9.669 11.813 1.00 97.50 177 ILE A C 1
ATOM 1376 O O . ILE A 1 177 ? 4.116 9.014 12.737 1.00 97.50 177 ILE A O 1
ATOM 1380 N N . LEU A 1 178 ? 3.952 10.692 11.248 1.00 97.44 178 LEU A N 1
ATOM 1381 C CA . LEU A 1 178 ? 2.621 11.120 11.676 1.00 97.44 178 LEU A CA 1
ATOM 1382 C C . LEU A 1 178 ? 1.570 10.026 11.465 1.00 97.44 178 LEU A C 1
ATOM 1384 O O . LEU A 1 178 ? 0.744 9.823 12.350 1.00 97.44 178 LEU A O 1
ATOM 1388 N N . ILE A 1 179 ? 1.624 9.291 10.350 1.00 97.69 179 ILE A N 1
ATOM 1389 C CA . ILE A 1 179 ? 0.737 8.146 10.103 1.00 97.69 179 ILE A CA 1
ATOM 1390 C C . ILE A 1 179 ? 0.936 7.078 11.179 1.00 97.69 179 ILE A C 1
ATOM 1392 O O . ILE A 1 179 ? -0.038 6.662 11.801 1.00 97.69 179 ILE A O 1
ATOM 1396 N N . VAL A 1 180 ? 2.179 6.653 11.426 1.00 95.12 180 VAL A N 1
ATOM 1397 C CA . VAL A 1 180 ? 2.487 5.590 12.399 1.00 95.12 180 VAL A CA 1
ATOM 1398 C C . VAL A 1 180 ? 2.034 5.999 13.798 1.00 95.12 180 VAL A C 1
ATOM 1400 O O . VAL A 1 180 ? 1.281 5.281 14.454 1.00 95.12 180 VAL A O 1
ATOM 1403 N N . VAL A 1 181 ? 2.443 7.186 14.242 1.00 94.62 181 VAL A N 1
ATOM 1404 C CA . VAL A 1 181 ? 2.122 7.702 15.574 1.00 94.62 181 VAL A CA 1
ATOM 1405 C C . VAL A 1 181 ? 0.623 7.968 15.728 1.00 94.62 181 VAL A C 1
ATOM 1407 O O . VAL A 1 181 ? 0.043 7.638 16.765 1.00 94.62 181 VAL A O 1
ATOM 1410 N N . GLY A 1 182 ? -0.009 8.548 14.706 1.00 95.31 182 GLY A N 1
ATOM 1411 C CA . GLY A 1 182 ? -1.444 8.808 14.669 1.00 95.31 182 GLY A CA 1
ATOM 1412 C C . GLY A 1 182 ? -2.244 7.514 14.751 1.00 95.31 182 GLY A C 1
ATOM 1413 O O . GLY A 1 182 ? -3.131 7.403 15.590 1.00 95.31 182 GLY A O 1
ATOM 1414 N N . TYR A 1 183 ? -1.878 6.498 13.967 1.00 93.94 183 TYR A N 1
ATOM 1415 C CA . TYR A 1 183 ? -2.548 5.198 13.969 1.00 93.94 183 TYR A CA 1
ATOM 1416 C C . TYR A 1 183 ? -2.404 4.455 15.305 1.00 93.94 183 TYR A C 1
ATOM 1418 O O . TYR A 1 183 ? -3.383 3.908 15.815 1.00 93.94 183 TYR A O 1
ATOM 1426 N N . MET A 1 184 ? -1.205 4.471 15.902 1.00 91.88 184 MET A N 1
ATOM 1427 C CA . MET A 1 184 ? -0.954 3.849 17.209 1.00 91.88 184 MET A CA 1
ATOM 1428 C C . MET A 1 184 ? -1.768 4.489 18.339 1.00 91.88 184 MET A C 1
ATOM 1430 O O . MET A 1 184 ? -2.144 3.802 19.286 1.00 91.88 184 MET A O 1
ATOM 1434 N N . ARG A 1 185 ? -2.013 5.804 18.268 1.00 92.38 185 ARG A N 1
ATOM 1435 C CA . ARG A 1 185 ? -2.726 6.558 19.312 1.00 92.38 185 ARG A CA 1
ATOM 1436 C C . ARG A 1 185 ? -4.225 6.684 19.061 1.00 92.38 185 ARG A C 1
ATOM 1438 O O . ARG A 1 185 ? -4.965 6.926 20.010 1.00 92.38 185 ARG A O 1
ATOM 1445 N N . ALA A 1 186 ? -4.666 6.546 17.814 1.00 93.75 186 ALA A N 1
ATOM 1446 C CA . ALA A 1 186 ? -6.068 6.657 17.455 1.00 93.75 186 ALA A CA 1
ATOM 1447 C C . ALA A 1 186 ? -6.898 5.518 18.078 1.00 93.75 186 ALA A C 1
ATOM 1449 O O . ALA A 1 186 ? -6.455 4.358 18.101 1.00 93.75 186 ALA A O 1
ATOM 1450 N N . PRO A 1 187 ? -8.116 5.818 18.563 1.00 91.88 187 PRO A N 1
ATOM 1451 C CA . PRO A 1 187 ? -8.998 4.811 19.138 1.00 91.88 187 PRO A CA 1
ATOM 1452 C C . PRO A 1 187 ? -9.399 3.762 18.091 1.00 91.88 187 PRO A C 1
ATOM 1454 O O . PRO A 1 187 ? -9.462 4.040 16.895 1.00 91.88 187 PRO A O 1
ATOM 1457 N N . SER A 1 188 ? -9.671 2.538 18.545 1.00 90.06 188 SER A N 1
ATOM 1458 C CA . SER A 1 188 ? -10.223 1.463 17.700 1.00 90.06 188 SER A CA 1
ATOM 1459 C C . SER A 1 188 ? -11.750 1.536 17.553 1.00 90.06 188 SER A C 1
ATOM 1461 O O . SER A 1 188 ? -12.354 0.651 16.974 1.00 90.06 188 SER A O 1
ATOM 1463 N N . GLU A 1 189 ? -12.379 2.591 18.058 1.00 90.06 189 GLU A N 1
ATOM 1464 C CA . GLU A 1 189 ? -13.813 2.851 17.929 1.00 90.06 189 GLU A CA 1
ATOM 1465 C C . GLU A 1 189 ? -14.017 4.263 17.351 1.00 90.06 189 GLU A C 1
ATOM 1467 O O . GLU A 1 189 ? -13.181 5.140 17.608 1.00 90.06 189 GLU A O 1
ATOM 1472 N N . PRO A 1 190 ? -15.109 4.520 16.609 1.00 94.38 190 PRO A N 1
ATOM 1473 C CA . PRO A 1 190 ? -16.165 3.570 16.251 1.00 94.38 190 PRO A CA 1
ATOM 1474 C C . PRO A 1 190 ? -15.774 2.641 15.088 1.00 94.38 190 PRO A C 1
ATOM 1476 O O . PRO A 1 190 ? -14.901 2.970 14.277 1.00 94.38 190 PRO A O 1
ATOM 1479 N N . TYR A 1 191 ? -16.479 1.518 14.962 1.00 95.94 191 TYR A N 1
ATOM 1480 C CA . TYR A 1 191 ? -16.546 0.755 13.712 1.00 95.94 191 TYR A CA 1
ATOM 1481 C C . TYR A 1 191 ? -17.464 1.451 12.700 1.00 95.94 191 TYR A C 1
ATOM 1483 O O . TYR A 1 191 ? -18.587 1.834 13.022 1.00 95.94 191 TYR A O 1
ATOM 1491 N N . VAL A 1 192 ? -16.990 1.592 11.463 1.00 97.19 192 VAL A N 1
ATOM 1492 C CA . VAL A 1 192 ? -17.760 2.132 10.330 1.00 97.19 192 VAL A CA 1
ATOM 1493 C C . VAL A 1 192 ? -18.522 1.014 9.615 1.00 97.19 192 VAL A C 1
ATOM 1495 O O . VAL A 1 192 ? -19.604 1.237 9.079 1.00 97.19 192 VAL A O 1
ATOM 1498 N N . PHE A 1 193 ? -17.977 -0.203 9.630 1.00 96.81 193 PHE A N 1
ATOM 1499 C CA . PHE A 1 193 ? -18.618 -1.414 9.121 1.00 96.81 193 PHE A CA 1
ATOM 1500 C C . PHE A 1 193 ? -18.093 -2.651 9.860 1.00 96.81 193 PHE A C 1
ATOM 1502 O O . PHE A 1 193 ? -17.070 -2.603 10.542 1.00 96.81 193 PHE A O 1
ATOM 1509 N N . ALA A 1 194 ? -18.800 -3.774 9.731 1.00 96.94 194 ALA A N 1
ATOM 1510 C CA . ALA A 1 194 ? -18.352 -5.042 10.296 1.00 96.94 194 ALA A CA 1
ATOM 1511 C C . ALA A 1 194 ? -17.207 -5.637 9.450 1.00 96.94 194 ALA A C 1
ATOM 1513 O O . ALA A 1 194 ? -17.374 -5.762 8.233 1.00 96.94 194 ALA A O 1
ATOM 1514 N N . PRO A 1 195 ? -16.079 -6.053 10.060 1.00 96.75 195 PRO A N 1
ATOM 1515 C CA . PRO A 1 195 ? -15.000 -6.730 9.348 1.00 96.75 195 PRO A CA 1
ATOM 1516 C C . PRO A 1 195 ? -15.482 -7.946 8.550 1.00 96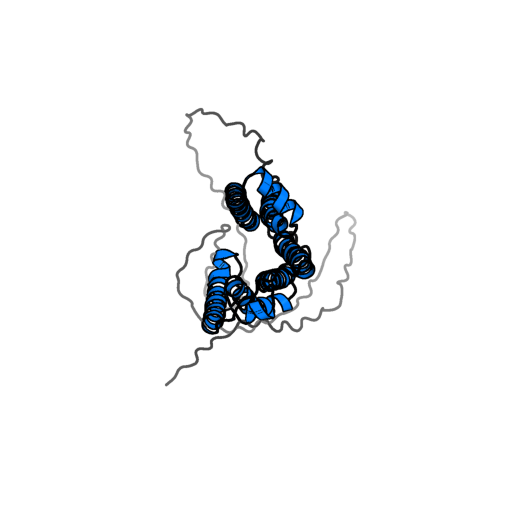.75 195 PRO A C 1
ATOM 1518 O O . PRO A 1 195 ? -16.218 -8.797 9.058 1.00 96.75 195 PRO A O 1
ATOM 1521 N N . PHE A 1 196 ? -15.029 -8.069 7.303 1.00 97.62 196 PHE A N 1
ATOM 1522 C CA . PHE A 1 196 ? -15.366 -9.205 6.458 1.00 97.62 196 PHE A CA 1
ATOM 1523 C C . PHE A 1 196 ? -14.500 -10.419 6.812 1.00 97.62 196 PHE A C 1
ATOM 1525 O O . PHE A 1 196 ? -13.291 -10.440 6.573 1.00 97.62 196 PHE A O 1
ATOM 1532 N N . VAL A 1 197 ? -15.135 -11.476 7.324 1.00 96.56 197 VAL A N 1
ATOM 1533 C CA . VAL A 1 197 ? -14.463 -12.717 7.755 1.00 96.56 197 VAL A CA 1
ATOM 1534 C C . VAL A 1 197 ? -13.606 -13.331 6.643 1.00 96.56 197 VAL A C 1
ATOM 1536 O O . VAL A 1 197 ? -12.494 -13.790 6.900 1.00 96.56 197 VAL A O 1
ATOM 1539 N N . GLY A 1 198 ? -14.071 -13.284 5.389 1.00 97.06 198 GLY A N 1
ATOM 1540 C CA . GLY A 1 198 ? -13.293 -13.771 4.249 1.00 97.06 198 GLY A CA 1
ATOM 1541 C C . GLY A 1 198 ? -11.976 -13.013 4.057 1.00 97.06 198 GLY A C 1
ATOM 1542 O O . GLY A 1 198 ? -10.947 -13.639 3.821 1.00 97.06 198 GLY A O 1
ATOM 1543 N N . ALA A 1 199 ? -11.971 -11.687 4.232 1.00 97.19 199 ALA A N 1
ATOM 1544 C CA . ALA A 1 199 ? -10.757 -10.876 4.129 1.00 97.19 199 ALA A CA 1
ATOM 1545 C C . ALA A 1 199 ? -9.778 -11.143 5.277 1.00 97.19 199 ALA A C 1
ATOM 1547 O O . ALA A 1 199 ? -8.574 -11.193 5.041 1.00 97.19 199 ALA A O 1
ATOM 1548 N N . ILE A 1 200 ? -10.278 -11.396 6.492 1.00 95.94 200 ILE A N 1
ATOM 1549 C CA . ILE A 1 200 ? -9.440 -11.773 7.642 1.00 95.94 200 ILE A CA 1
ATOM 1550 C C . ILE A 1 200 ? -8.658 -13.059 7.340 1.00 95.94 200 ILE A C 1
ATOM 1552 O O . ILE A 1 200 ? -7.457 -13.133 7.596 1.00 95.94 200 ILE A O 1
ATOM 1556 N N . HIS A 1 201 ? -9.313 -14.063 6.750 1.00 95.69 201 HIS A N 1
ATOM 1557 C CA . HIS A 1 201 ? -8.654 -15.313 6.362 1.00 95.69 201 HIS A CA 1
ATOM 1558 C C . HIS A 1 201 ? -7.792 -15.181 5.102 1.00 95.69 201 HIS A C 1
ATOM 1560 O O . HIS A 1 201 ? -6.784 -15.876 4.978 1.00 95.69 201 HIS A O 1
ATOM 1566 N N . ALA A 1 202 ? -8.160 -14.291 4.179 1.00 97.44 202 ALA A N 1
ATOM 1567 C CA . ALA A 1 202 ? -7.400 -14.050 2.960 1.00 97.44 202 ALA A CA 1
ATOM 1568 C C . ALA A 1 202 ? -6.131 -13.218 3.202 1.00 97.44 202 ALA A C 1
ATOM 1570 O O . ALA A 1 202 ? -5.148 -13.412 2.489 1.00 97.44 202 ALA A O 1
ATOM 1571 N N . ALA A 1 203 ? -6.112 -12.320 4.193 1.00 96.94 203 ALA A N 1
ATOM 1572 C CA . ALA A 1 203 ? -4.998 -11.398 4.419 1.00 96.94 203 ALA A CA 1
ATOM 1573 C C . ALA A 1 203 ? -3.631 -12.108 4.521 1.00 96.94 203 ALA A C 1
ATOM 1575 O O . ALA A 1 203 ? -2.736 -11.738 3.758 1.00 96.94 203 ALA A O 1
ATOM 1576 N N . PRO A 1 204 ? -3.443 -13.179 5.322 1.00 96.38 204 PRO A N 1
ATOM 1577 C CA . PRO A 1 204 ? -2.166 -13.900 5.373 1.00 96.38 204 PRO A CA 1
ATOM 1578 C C . PRO A 1 204 ? -1.708 -14.499 4.033 1.00 96.38 204 PRO A C 1
ATOM 1580 O O . PRO A 1 204 ? -0.514 -14.700 3.833 1.00 96.38 204 PRO A O 1
ATOM 1583 N N . LEU A 1 205 ? -2.635 -14.778 3.110 1.00 97.06 205 LEU A N 1
ATOM 1584 C CA . LEU A 1 205 ? -2.341 -15.329 1.781 1.00 97.06 205 LEU A CA 1
ATOM 1585 C C . LEU A 1 205 ? -2.055 -14.228 0.752 1.00 97.06 205 LEU A C 1
ATOM 1587 O O . LEU A 1 205 ? -1.164 -14.368 -0.085 1.00 97.06 205 LEU A O 1
ATOM 1591 N N . VAL A 1 206 ? -2.786 -13.115 0.829 1.00 98.31 206 VAL A N 1
ATOM 1592 C CA . VAL A 1 206 ? -2.617 -11.955 -0.060 1.00 98.31 206 VAL A CA 1
ATOM 1593 C C . VAL A 1 206 ? -1.321 -11.205 0.251 1.00 98.31 206 VAL A C 1
ATOM 1595 O O . VAL A 1 206 ? -0.676 -10.676 -0.656 1.00 98.31 206 VAL A O 1
ATOM 1598 N N . MET A 1 207 ? -0.893 -11.176 1.516 1.00 98.25 207 MET A N 1
ATOM 1599 C CA . MET A 1 207 ? 0.275 -10.397 1.919 1.00 98.25 207 MET A CA 1
ATOM 1600 C C . MET A 1 207 ? 1.597 -10.825 1.276 1.00 98.25 207 MET A C 1
ATOM 1602 O O . MET A 1 207 ? 2.293 -9.937 0.778 1.00 98.25 207 MET A O 1
ATOM 1606 N N . PRO A 1 208 ? 1.953 -12.120 1.191 1.00 98.44 208 PRO A N 1
ATOM 1607 C CA . PRO A 1 208 ? 3.104 -12.561 0.408 1.00 98.44 208 PRO A CA 1
ATOM 1608 C C . PRO A 1 208 ? 3.079 -12.042 -1.033 1.00 98.44 208 PRO A C 1
ATOM 1610 O O . PRO A 1 208 ? 4.082 -11.510 -1.500 1.00 98.44 208 PRO A O 1
ATOM 1613 N N . VAL A 1 209 ? 1.928 -12.103 -1.712 1.00 98.50 209 VAL A N 1
ATOM 1614 C CA . VAL A 1 209 ? 1.783 -11.582 -3.083 1.00 98.50 209 VAL A CA 1
ATOM 1615 C C . VAL A 1 209 ? 2.066 -10.080 -3.118 1.00 98.50 209 VAL A C 1
ATOM 1617 O O . VAL A 1 209 ? 2.893 -9.628 -3.90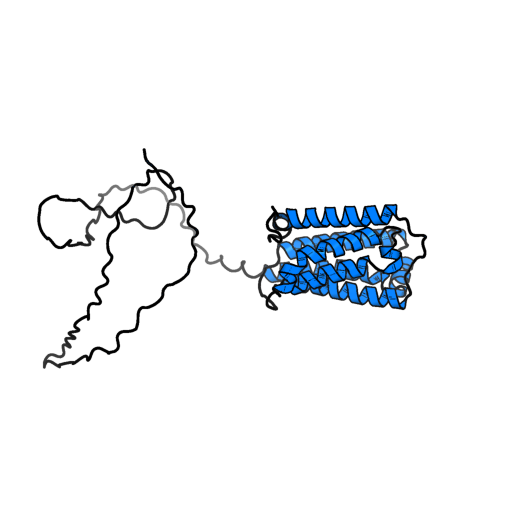7 1.00 98.50 209 VAL A O 1
ATOM 1620 N N . SER A 1 210 ? 1.449 -9.309 -2.219 1.00 98.50 210 SER A N 1
ATOM 1621 C CA . SER A 1 210 ? 1.675 -7.864 -2.113 1.00 98.50 210 SER A CA 1
ATOM 1622 C C . SER A 1 210 ? 3.153 -7.514 -1.893 1.00 98.50 210 SER A C 1
ATOM 1624 O O . SER A 1 210 ? 3.704 -6.668 -2.598 1.00 98.50 210 SER A O 1
ATOM 1626 N N . PHE A 1 211 ? 3.831 -8.178 -0.953 1.00 98.44 211 PHE A N 1
ATOM 1627 C CA . PHE A 1 211 ? 5.244 -7.913 -0.664 1.00 98.44 211 PHE A CA 1
ATOM 1628 C C . PHE A 1 211 ? 6.175 -8.307 -1.816 1.00 98.44 211 PHE A C 1
ATOM 1630 O O . PHE A 1 211 ? 7.136 -7.586 -2.088 1.00 98.44 211 PHE A O 1
ATOM 1637 N N . VAL A 1 212 ? 5.883 -9.393 -2.538 1.00 98.50 212 VAL A N 1
ATOM 1638 C CA . VAL A 1 212 ? 6.632 -9.767 -3.750 1.00 98.50 212 VAL A CA 1
ATOM 1639 C C . VAL A 1 212 ? 6.488 -8.700 -4.836 1.00 98.50 212 VAL A C 1
ATOM 1641 O O . VAL A 1 212 ? 7.479 -8.323 -5.462 1.00 98.50 212 VAL A O 1
ATOM 1644 N N . LEU A 1 213 ? 5.284 -8.155 -5.033 1.00 98.50 213 LEU A N 1
ATOM 1645 C CA . LEU A 1 213 ? 5.053 -7.072 -5.991 1.00 98.50 213 LEU A CA 1
ATOM 1646 C C . LEU A 1 213 ? 5.797 -5.782 -5.608 1.00 98.50 213 LEU A C 1
ATOM 1648 O O . LEU A 1 213 ? 6.391 -5.133 -6.474 1.00 98.50 213 LEU A O 1
ATOM 1652 N N . LEU A 1 214 ? 5.825 -5.439 -4.316 1.00 97.88 214 LEU A N 1
ATOM 1653 C CA . LEU A 1 214 ? 6.597 -4.305 -3.799 1.00 97.88 214 LEU A CA 1
ATOM 1654 C C . LEU A 1 214 ? 8.106 -4.493 -4.013 1.00 97.88 214 LEU A C 1
ATOM 1656 O O . LEU A 1 214 ? 8.773 -3.578 -4.498 1.00 97.88 214 LEU A O 1
ATOM 1660 N N . ALA A 1 215 ? 8.643 -5.682 -3.722 1.00 97.62 215 ALA A N 1
ATOM 1661 C CA . ALA A 1 215 ? 10.053 -5.997 -3.956 1.00 97.62 215 ALA A CA 1
ATOM 1662 C C . ALA A 1 215 ? 10.410 -5.935 -5.453 1.00 97.62 215 ALA A C 1
ATOM 1664 O O . ALA A 1 215 ? 11.428 -5.357 -5.842 1.00 97.62 215 ALA A O 1
ATOM 1665 N N . ALA A 1 216 ? 9.535 -6.464 -6.312 1.00 97.50 216 ALA A N 1
ATOM 1666 C CA . ALA A 1 216 ? 9.725 -6.483 -7.758 1.00 97.50 216 ALA A CA 1
ATOM 1667 C C . ALA A 1 216 ? 9.740 -5.082 -8.397 1.00 97.50 216 ALA A C 1
ATOM 1669 O O . ALA A 1 216 ? 10.361 -4.903 -9.448 1.00 97.50 216 ALA A O 1
ATOM 1670 N N . ALA A 1 217 ? 9.087 -4.085 -7.787 1.00 95.75 217 ALA A N 1
ATOM 1671 C CA . ALA A 1 217 ? 8.892 -2.757 -8.370 1.00 95.75 217 ALA A CA 1
ATOM 1672 C C . ALA A 1 217 ? 10.184 -1.988 -8.672 1.00 95.75 217 ALA A C 1
ATOM 1674 O O . ALA A 1 217 ? 10.242 -1.240 -9.651 1.00 95.75 217 ALA A O 1
ATOM 1675 N N . ASN A 1 218 ? 11.227 -2.197 -7.869 1.00 91.31 218 ASN A N 1
ATOM 1676 C CA . ASN A 1 218 ? 12.508 -1.502 -8.009 1.00 91.31 218 ASN A CA 1
ATOM 1677 C C . ASN A 1 218 ? 13.593 -2.358 -8.680 1.00 91.31 218 ASN A C 1
ATOM 1679 O O . ASN A 1 218 ? 14.745 -1.944 -8.777 1.00 91.31 218 ASN A O 1
ATOM 1683 N N . MET A 1 219 ? 13.223 -3.531 -9.195 1.00 95.44 219 MET A N 1
ATOM 1684 C CA . MET A 1 219 ? 14.119 -4.475 -9.860 1.00 95.44 219 MET A CA 1
ATOM 1685 C C . MET A 1 219 ? 13.754 -4.616 -11.351 1.00 95.44 219 MET A C 1
ATOM 1687 O O . MET A 1 219 ? 12.692 -4.178 -11.793 1.00 95.44 219 MET A O 1
ATOM 1691 N N . LYS A 1 220 ? 14.645 -5.195 -12.157 1.00 95.75 220 LYS A N 1
ATOM 1692 C CA . LYS A 1 220 ? 14.454 -5.585 -13.566 1.00 95.75 220 LYS A CA 1
ATOM 1693 C C . LYS A 1 220 ? 13.867 -7.005 -13.655 1.00 95.75 220 LYS A C 1
ATOM 1695 O O . LYS A 1 220 ? 14.473 -7.909 -14.224 1.00 95.75 220 LYS A O 1
ATOM 1700 N N . THR A 1 221 ? 12.699 -7.210 -13.055 1.00 97.12 221 THR A N 1
ATOM 1701 C CA . THR A 1 221 ? 11.992 -8.506 -12.998 1.00 97.12 221 THR A CA 1
ATOM 1702 C C . THR A 1 221 ? 11.050 -8.703 -14.184 1.00 97.12 221 THR A C 1
ATOM 1704 O O . THR A 1 221 ? 10.549 -7.731 -14.760 1.00 97.12 221 THR A O 1
ATOM 1707 N N . ARG A 1 222 ? 10.731 -9.960 -14.517 1.00 96.81 222 ARG A N 1
ATOM 1708 C CA . ARG A 1 222 ? 9.634 -10.291 -15.445 1.00 96.81 222 ARG A CA 1
ATOM 1709 C C . ARG A 1 222 ? 8.283 -9.844 -14.890 1.00 96.81 222 ARG A C 1
ATOM 1711 O O . ARG A 1 222 ? 7.438 -9.385 -15.657 1.00 96.81 222 ARG A O 1
ATOM 1718 N N . ILE A 1 223 ? 8.105 -9.904 -13.568 1.00 95.88 223 ILE A N 1
ATOM 1719 C CA . ILE A 1 223 ? 6.907 -9.407 -12.869 1.00 95.88 223 ILE A CA 1
ATOM 1720 C C . ILE A 1 223 ? 6.663 -7.930 -13.203 1.00 95.88 223 ILE A C 1
ATOM 1722 O O . ILE A 1 223 ? 5.583 -7.565 -13.666 1.00 95.88 223 ILE A O 1
ATOM 1726 N N . ARG A 1 224 ? 7.677 -7.074 -13.024 1.00 96.19 224 ARG A N 1
ATOM 1727 C CA . ARG A 1 224 ? 7.567 -5.643 -13.328 1.00 96.19 224 ARG A CA 1
ATOM 1728 C C . ARG A 1 224 ? 7.366 -5.381 -14.816 1.00 96.19 224 ARG A C 1
ATOM 1730 O O . ARG A 1 224 ? 6.583 -4.501 -15.155 1.00 96.19 224 ARG A O 1
ATOM 1737 N N . ALA A 1 225 ? 8.044 -6.128 -15.687 1.00 95.06 225 ALA A N 1
ATOM 1738 C CA . ALA A 1 225 ? 7.874 -5.988 -17.133 1.00 95.06 225 ALA A CA 1
ATOM 1739 C C . ALA A 1 225 ? 6.438 -6.321 -17.579 1.00 95.06 225 ALA A C 1
ATOM 1741 O O . ALA A 1 225 ? 5.876 -5.611 -18.407 1.00 95.06 225 ALA A O 1
ATOM 1742 N N . SER A 1 226 ? 5.832 -7.353 -16.985 1.00 95.19 226 SER A N 1
ATOM 1743 C CA . SER A 1 226 ? 4.484 -7.818 -17.341 1.00 95.19 226 SER A CA 1
ATOM 1744 C C . SER A 1 226 ? 3.393 -6.920 -16.757 1.00 95.19 226 SER A C 1
ATOM 1746 O O . SER A 1 226 ? 2.487 -6.491 -17.465 1.00 95.19 226 SER A O 1
ATOM 1748 N N . LEU A 1 227 ? 3.492 -6.600 -15.463 1.00 95.38 227 LEU A N 1
ATOM 1749 C CA . LEU A 1 227 ? 2.466 -5.840 -14.744 1.00 95.38 227 LEU A CA 1
ATOM 1750 C C . LEU A 1 227 ? 2.589 -4.324 -14.912 1.00 95.38 227 LEU A C 1
ATOM 1752 O O . LEU A 1 227 ? 1.643 -3.609 -14.590 1.00 95.38 227 LEU A O 1
ATOM 1756 N N . LYS A 1 228 ? 3.739 -3.828 -15.391 1.00 94.88 228 LYS A N 1
ATOM 1757 C CA . LYS A 1 228 ? 4.095 -2.409 -15.591 1.00 94.88 228 LYS A CA 1
ATOM 1758 C C . LYS A 1 228 ? 4.198 -1.588 -14.295 1.00 94.88 228 LYS A C 1
ATOM 1760 O O . LYS A 1 228 ? 5.205 -0.912 -14.081 1.00 94.88 228 LYS A O 1
ATOM 1765 N N . HIS A 1 229 ? 3.220 -1.704 -13.396 1.00 96.06 229 HIS A N 1
ATOM 1766 C CA . HIS A 1 229 ? 3.114 -0.961 -12.135 1.00 96.06 229 HIS A CA 1
ATOM 1767 C C . HIS A 1 229 ? 2.915 -1.888 -10.918 1.00 96.06 229 HIS A C 1
ATOM 1769 O O . HIS A 1 229 ? 1.958 -1.711 -10.160 1.00 96.06 229 HIS A O 1
ATOM 1775 N N . PRO A 1 230 ? 3.812 -2.868 -10.676 1.00 97.38 230 PRO A N 1
ATOM 1776 C CA . PRO A 1 230 ? 3.644 -3.830 -9.584 1.00 97.38 230 PRO A CA 1
ATOM 1777 C C . PRO A 1 230 ? 3.577 -3.163 -8.200 1.00 97.38 230 PRO A C 1
ATOM 1779 O O . PRO A 1 230 ? 2.867 -3.663 -7.338 1.00 97.38 230 PRO A O 1
ATOM 1782 N N . MET A 1 231 ? 4.226 -2.007 -7.989 1.00 97.38 231 MET A N 1
ATOM 1783 C CA . MET A 1 231 ? 4.131 -1.273 -6.718 1.00 97.38 231 MET A CA 1
ATOM 1784 C C . MET A 1 231 ? 2.689 -0.883 -6.389 1.00 97.38 231 MET A C 1
ATOM 1786 O O . MET A 1 231 ? 2.221 -1.152 -5.291 1.00 97.38 231 MET A O 1
ATOM 1790 N N . LEU A 1 232 ? 1.983 -0.277 -7.348 1.00 97.88 232 LEU A N 1
ATOM 1791 C CA . LEU A 1 232 ? 0.618 0.212 -7.149 1.00 97.88 232 LEU A CA 1
ATOM 1792 C C . LEU A 1 232 ? -0.367 -0.946 -6.995 1.00 97.88 232 LEU A C 1
ATOM 1794 O O . LEU A 1 232 ? -1.257 -0.878 -6.155 1.00 97.88 232 LEU A O 1
ATOM 1798 N N . ILE A 1 233 ? -0.153 -2.040 -7.731 1.00 98.25 233 ILE A N 1
ATOM 1799 C CA . ILE A 1 233 ? -0.938 -3.270 -7.572 1.00 98.25 233 ILE A CA 1
ATOM 1800 C C . ILE A 1 233 ? -0.705 -3.874 -6.179 1.00 98.25 233 ILE A C 1
ATOM 1802 O O . ILE A 1 233 ? -1.665 -4.233 -5.506 1.00 98.25 233 ILE A O 1
ATOM 1806 N N . GLY A 1 234 ? 0.547 -3.939 -5.713 1.00 98.44 234 GLY A N 1
ATOM 1807 C CA . GLY A 1 234 ? 0.886 -4.416 -4.370 1.00 98.44 234 GLY A CA 1
ATOM 1808 C C . GLY A 1 234 ? 0.243 -3.566 -3.273 1.00 98.44 234 GLY A C 1
ATOM 1809 O O . GLY A 1 234 ? -0.493 -4.095 -2.444 1.00 98.44 234 GLY A O 1
ATOM 1810 N N . VAL A 1 235 ? 0.432 -2.241 -3.312 1.00 98.50 235 VAL A N 1
ATOM 1811 C CA . VAL A 1 235 ? -0.208 -1.310 -2.362 1.00 98.50 235 VAL A CA 1
ATOM 1812 C C . VAL A 1 235 ? -1.733 -1.432 -2.411 1.00 98.50 235 VAL A C 1
ATOM 1814 O O . VAL A 1 235 ? -2.362 -1.465 -1.358 1.00 98.50 235 VAL A O 1
ATOM 1817 N N . GLY A 1 236 ? -2.326 -1.554 -3.601 1.00 98.62 236 GLY A N 1
ATOM 1818 C CA . GLY A 1 236 ? -3.767 -1.737 -3.773 1.00 98.62 236 GLY A CA 1
ATOM 1819 C C . GLY A 1 236 ? -4.285 -3.034 -3.149 1.00 98.62 236 GLY A C 1
ATOM 1820 O O . GLY A 1 236 ? -5.271 -2.999 -2.420 1.00 98.62 236 GLY A O 1
ATOM 1821 N N . LEU A 1 237 ? -3.602 -4.165 -3.365 1.00 98.62 237 LEU A N 1
ATOM 1822 C CA . LEU A 1 237 ? -3.956 -5.451 -2.748 1.00 98.62 237 LEU A CA 1
ATOM 1823 C C . LEU A 1 237 ? -3.835 -5.404 -1.221 1.00 98.62 237 LEU A C 1
ATOM 1825 O O . LEU A 1 237 ? -4.750 -5.843 -0.524 1.00 98.62 237 LEU A O 1
ATOM 1829 N N . TRP A 1 238 ? -2.732 -4.849 -0.706 1.00 98.56 238 TRP A N 1
ATOM 1830 C CA . TRP A 1 238 ? -2.529 -4.644 0.729 1.00 98.56 238 TRP A CA 1
ATOM 1831 C C . TRP A 1 238 ? -3.637 -3.782 1.331 1.00 98.56 238 TRP A C 1
ATOM 1833 O O . TRP A 1 238 ? -4.257 -4.190 2.313 1.00 98.56 238 TRP A O 1
ATOM 1843 N N . ALA A 1 239 ? -3.912 -2.626 0.728 1.00 98.62 239 ALA A N 1
ATOM 1844 C CA . ALA A 1 239 ? -4.906 -1.687 1.220 1.00 98.62 239 ALA A CA 1
ATOM 1845 C C . ALA A 1 239 ? -6.318 -2.282 1.161 1.00 98.62 239 ALA A C 1
ATOM 1847 O O . ALA A 1 239 ? -7.053 -2.194 2.136 1.00 98.62 239 ALA A O 1
ATOM 1848 N N . LEU A 1 240 ? -6.684 -2.948 0.062 1.00 98.69 240 LEU A N 1
ATOM 1849 C CA . LEU A 1 240 ? -8.004 -3.552 -0.102 1.00 98.69 240 LEU A CA 1
ATOM 1850 C C . LEU A 1 240 ? -8.266 -4.649 0.932 1.00 98.69 240 LEU A C 1
ATOM 1852 O O . LEU A 1 240 ? -9.297 -4.625 1.601 1.00 98.69 240 LEU A O 1
ATOM 1856 N N . VAL A 1 241 ? -7.345 -5.608 1.084 1.00 98.44 241 VAL A N 1
ATOM 1857 C CA . VAL A 1 241 ? -7.577 -6.728 2.006 1.00 98.44 241 VAL A CA 1
ATOM 1858 C C . VAL A 1 241 ? -7.612 -6.254 3.458 1.00 98.44 241 VAL A C 1
ATOM 1860 O O . VAL A 1 241 ? -8.439 -6.731 4.230 1.00 98.44 241 VAL A O 1
ATOM 1863 N N . HIS A 1 242 ? -6.784 -5.270 3.820 1.00 97.88 242 HIS A N 1
ATOM 1864 C CA . HIS A 1 242 ? -6.808 -4.691 5.158 1.00 97.88 242 HIS A CA 1
ATOM 1865 C C . HIS A 1 242 ? -8.045 -3.835 5.399 1.00 97.88 242 HIS A C 1
ATOM 1867 O O . HIS A 1 242 ? -8.616 -3.927 6.478 1.00 97.88 242 HIS A O 1
ATOM 1873 N N . LEU A 1 243 ? -8.492 -3.049 4.420 1.00 98.19 243 LEU A N 1
ATOM 1874 C CA . LEU A 1 243 ? -9.738 -2.300 4.533 1.00 98.19 243 LEU A CA 1
ATOM 1875 C C . LEU A 1 243 ? -10.902 -3.254 4.806 1.00 98.19 243 LEU A C 1
ATOM 1877 O O . LEU A 1 243 ? -11.657 -3.055 5.739 1.00 98.19 243 LEU A O 1
ATOM 1881 N N . LEU A 1 244 ? -11.014 -4.346 4.052 1.00 98.12 244 LEU A N 1
ATOM 1882 C CA . LEU A 1 244 ? -12.094 -5.311 4.263 1.00 98.12 244 LEU A CA 1
ATOM 1883 C C . LEU A 1 244 ? -11.955 -6.087 5.583 1.00 98.12 244 LEU A C 1
ATOM 1885 O O . LEU A 1 244 ? -12.962 -6.465 6.179 1.00 98.12 244 LEU A O 1
ATOM 1889 N N . ALA A 1 245 ? -10.728 -6.333 6.046 1.00 96.94 245 ALA A N 1
ATOM 1890 C CA . ALA A 1 245 ? -10.459 -7.057 7.288 1.00 96.94 245 ALA A CA 1
ATOM 1891 C C . ALA A 1 245 ? -10.558 -6.193 8.560 1.00 96.94 245 ALA A C 1
ATOM 1893 O O . ALA A 1 245 ? -10.609 -6.762 9.648 1.00 96.94 245 ALA A O 1
ATOM 1894 N N . ASN A 1 246 ? -10.579 -4.859 8.448 1.00 96.00 246 ASN A N 1
ATOM 1895 C CA . ASN A 1 246 ? -10.584 -3.929 9.583 1.00 96.00 246 ASN A CA 1
ATOM 1896 C C . ASN A 1 246 ? -11.711 -2.903 9.416 1.00 96.00 246 ASN A C 1
ATOM 1898 O O . ASN A 1 246 ? -11.719 -2.129 8.464 1.00 96.00 246 ASN A O 1
ATOM 1902 N N . GLY A 1 247 ? -12.660 -2.891 10.349 1.00 95.12 247 GLY A N 1
ATOM 1903 C CA . GLY A 1 247 ? -13.864 -2.060 10.265 1.00 95.12 247 GLY A CA 1
ATOM 1904 C C . GLY A 1 247 ? -13.785 -0.755 11.056 1.00 95.12 247 GLY A C 1
ATOM 1905 O O . GLY A 1 247 ? -14.687 0.076 10.969 1.00 95.12 247 GLY A O 1
ATOM 1906 N N . GLU A 1 248 ? -12.727 -0.560 11.842 1.00 96.12 248 GLU A N 1
ATOM 1907 C CA . GLU A 1 248 ? -12.518 0.625 12.667 1.00 96.12 248 GLU A CA 1
ATOM 1908 C C . GLU A 1 248 ? -12.325 1.882 11.811 1.00 96.12 248 GLU A C 1
ATOM 1910 O O . GLU A 1 248 ? -11.706 1.842 10.742 1.00 96.12 248 GLU A O 1
ATOM 1915 N N . LEU A 1 249 ? -12.762 3.041 12.314 1.00 96.50 249 LEU A N 1
ATOM 1916 C CA . LEU A 1 249 ? -12.622 4.320 11.610 1.00 96.50 249 LEU A CA 1
ATOM 1917 C C . LEU A 1 249 ? -11.165 4.638 11.236 1.00 96.50 249 LEU A C 1
ATOM 1919 O O . LEU A 1 249 ? -10.890 5.011 10.097 1.00 96.50 249 LEU A O 1
ATOM 1923 N N . LYS A 1 250 ? -10.209 4.456 12.158 1.00 95.88 250 LYS A N 1
ATOM 1924 C CA . LYS A 1 250 ? -8.782 4.722 11.883 1.00 95.88 250 LYS A CA 1
ATOM 1925 C C . LYS A 1 250 ? -8.218 3.842 10.763 1.00 95.88 250 LYS A C 1
ATOM 1927 O O . LYS A 1 250 ? -7.442 4.322 9.939 1.00 95.88 250 LYS A O 1
ATOM 1932 N N . ALA A 1 251 ? -8.619 2.571 10.726 1.00 96.31 251 ALA A N 1
ATOM 1933 C CA . ALA A 1 251 ? -8.183 1.607 9.725 1.00 96.31 251 ALA A CA 1
ATOM 1934 C C . ALA A 1 251 ? -8.829 1.919 8.377 1.00 96.31 251 ALA A C 1
ATOM 1936 O O . ALA A 1 251 ? -8.136 1.994 7.366 1.00 96.31 251 ALA A O 1
ATOM 1937 N N . THR A 1 252 ? -10.125 2.221 8.388 1.00 97.75 252 THR A N 1
ATOM 1938 C CA . THR A 1 252 ? -10.880 2.649 7.209 1.00 97.75 252 THR A CA 1
ATOM 1939 C C . THR A 1 252 ? -10.242 3.870 6.552 1.00 97.75 252 THR A C 1
ATOM 1941 O O . THR A 1 252 ? -10.005 3.868 5.347 1.00 97.75 252 THR A O 1
ATOM 1944 N N . VAL A 1 253 ? -9.897 4.895 7.338 1.00 97.94 253 VAL A N 1
ATOM 1945 C CA . VAL A 1 253 ? -9.249 6.113 6.830 1.00 97.94 253 VAL A CA 1
ATOM 1946 C C . VAL A 1 253 ? -7.860 5.810 6.266 1.00 97.94 253 VAL A C 1
ATOM 1948 O O . VAL A 1 253 ? -7.549 6.254 5.163 1.00 97.94 253 VAL A O 1
ATOM 1951 N N . LEU A 1 254 ? -7.035 5.035 6.977 1.00 98.00 254 LEU A N 1
ATOM 1952 C CA . LEU A 1 254 ? -5.695 4.658 6.520 1.00 98.00 254 LEU A CA 1
ATOM 1953 C C . LEU A 1 254 ? -5.754 3.857 5.212 1.00 98.00 254 LEU A C 1
ATOM 1955 O O . LEU A 1 254 ? -5.251 4.306 4.181 1.00 98.00 254 LEU A O 1
ATOM 1959 N N . PHE A 1 255 ? -6.380 2.683 5.240 1.00 98.44 255 PHE A N 1
ATOM 1960 C CA . PHE A 1 255 ? -6.387 1.763 4.106 1.00 98.44 255 PHE A CA 1
ATOM 1961 C C . PHE A 1 255 ? -7.228 2.294 2.945 1.00 98.44 255 PHE A C 1
ATOM 1963 O O . PHE A 1 255 ? -6.815 2.170 1.796 1.00 98.44 255 PHE A O 1
ATOM 1970 N N . GLY A 1 256 ? -8.349 2.966 3.220 1.00 98.44 256 GLY A N 1
ATOM 1971 C CA . GLY A 1 256 ? -9.160 3.620 2.194 1.00 98.44 256 GLY A CA 1
ATOM 1972 C C . GLY A 1 256 ? -8.389 4.710 1.448 1.00 98.44 256 GLY A C 1
ATOM 1973 O O . GLY A 1 256 ? -8.438 4.763 0.221 1.00 98.44 256 GLY A O 1
ATOM 1974 N N . SER A 1 257 ? -7.601 5.522 2.161 1.00 98.50 257 SER A N 1
ATOM 1975 C CA . SER A 1 257 ? -6.791 6.580 1.539 1.00 98.50 257 SER A CA 1
ATOM 1976 C C . SER A 1 257 ? -5.660 6.010 0.678 1.00 98.50 257 SER A C 1
ATOM 1978 O O . SER A 1 257 ? -5.428 6.492 -0.430 1.00 98.50 257 SER A O 1
ATOM 1980 N N . PHE A 1 258 ? -4.986 4.951 1.140 1.00 98.69 258 PHE A N 1
ATOM 1981 C CA . PHE A 1 258 ? -3.972 4.254 0.340 1.00 98.69 258 PHE A CA 1
ATOM 1982 C C . PHE A 1 258 ? -4.567 3.522 -0.869 1.00 98.69 258 PHE A C 1
ATOM 1984 O O . PHE A 1 258 ? -3.943 3.509 -1.929 1.00 98.69 258 PHE A O 1
ATOM 1991 N N . LEU A 1 259 ? -5.767 2.946 -0.741 1.00 98.69 259 LEU A N 1
ATOM 1992 C CA . LEU A 1 259 ? -6.473 2.313 -1.855 1.00 98.69 259 LEU A CA 1
ATOM 1993 C C . LEU A 1 259 ? -6.867 3.353 -2.911 1.00 98.69 259 LEU A C 1
ATOM 1995 O O . LEU A 1 259 ? -6.599 3.152 -4.093 1.00 98.69 259 LEU A O 1
ATOM 1999 N N . ALA A 1 260 ? -7.431 4.488 -2.484 1.00 98.44 260 ALA A N 1
ATOM 2000 C CA . ALA A 1 260 ? -7.748 5.604 -3.370 1.00 98.44 260 ALA A CA 1
ATOM 2001 C C . ALA A 1 260 ? -6.490 6.136 -4.073 1.00 98.44 260 ALA A C 1
ATOM 2003 O O . ALA A 1 260 ? -6.487 6.278 -5.294 1.00 98.44 260 ALA A O 1
ATOM 2004 N N . TYR A 1 261 ? -5.397 6.353 -3.331 1.00 98.50 261 TYR A N 1
ATOM 2005 C CA . TYR A 1 261 ? -4.099 6.724 -3.899 1.00 98.50 261 TYR A CA 1
ATOM 2006 C C . TYR A 1 261 ? -3.627 5.716 -4.955 1.00 98.50 261 TYR A C 1
ATOM 2008 O O . TYR A 1 261 ? -3.281 6.116 -6.065 1.00 98.50 261 TYR A O 1
ATOM 2016 N N . ALA A 1 262 ? -3.645 4.417 -4.637 1.00 98.31 262 ALA A N 1
ATOM 2017 C CA . ALA A 1 262 ? -3.171 3.374 -5.540 1.00 98.31 262 ALA A CA 1
ATOM 2018 C C . ALA A 1 262 ? -3.965 3.360 -6.852 1.00 98.31 262 ALA A C 1
ATOM 2020 O O . ALA A 1 262 ? -3.365 3.256 -7.918 1.00 98.31 262 ALA A O 1
ATOM 2021 N N . VAL A 1 263 ? -5.291 3.519 -6.787 1.00 98.19 263 VAL A N 1
ATOM 2022 C CA . VAL A 1 263 ? -6.153 3.604 -7.975 1.00 98.19 263 VAL A CA 1
ATOM 2023 C C . VAL A 1 263 ? -5.860 4.870 -8.781 1.00 98.19 263 VAL A C 1
ATOM 2025 O O . VAL A 1 263 ? -5.625 4.782 -9.985 1.00 98.19 263 VAL A O 1
ATOM 2028 N N . LEU A 1 264 ? -5.833 6.042 -8.139 1.00 97.31 264 LEU A N 1
ATOM 2029 C CA . LEU A 1 264 ? -5.612 7.323 -8.819 1.00 97.31 264 LEU A CA 1
ATOM 2030 C C . LEU A 1 264 ? -4.247 7.378 -9.515 1.00 97.31 264 LEU A C 1
ATOM 2032 O O . LEU A 1 264 ? -4.159 7.738 -10.692 1.00 97.31 264 LEU A O 1
ATOM 2036 N N . ASP A 1 265 ? -3.183 6.987 -8.815 1.00 96.50 265 ASP A N 1
ATOM 2037 C CA . ASP A 1 265 ? -1.833 6.970 -9.377 1.00 96.50 265 ASP A CA 1
ATOM 2038 C C . ASP A 1 265 ? -1.696 5.887 -10.458 1.00 96.50 265 ASP A C 1
ATOM 2040 O O . ASP A 1 265 ? -1.032 6.103 -11.469 1.00 96.50 265 ASP A O 1
ATOM 2044 N N . PHE A 1 266 ? -2.398 4.753 -10.332 1.00 96.62 266 PHE A N 1
ATOM 2045 C CA . PHE A 1 266 ? -2.397 3.714 -11.366 1.00 96.62 266 PHE A CA 1
ATOM 2046 C C . PHE A 1 266 ? -3.047 4.207 -12.659 1.00 96.62 266 PHE A C 1
ATOM 2048 O O . PHE A 1 266 ? -2.473 4.030 -13.733 1.00 96.62 266 PHE A O 1
ATOM 2055 N N . LEU A 1 267 ? -4.197 4.883 -12.570 1.00 96.12 267 LEU A N 1
ATOM 2056 C CA . LEU A 1 267 ? -4.866 5.487 -13.727 1.00 96.12 267 LEU A CA 1
ATOM 2057 C C . LEU A 1 267 ? -3.999 6.580 -14.376 1.00 96.12 267 LEU A C 1
ATOM 2059 O O . LEU A 1 267 ? -3.862 6.627 -15.603 1.00 96.12 267 LEU A O 1
ATOM 2063 N N . SER A 1 268 ? -3.349 7.425 -13.570 1.00 96.06 268 SER A N 1
ATOM 2064 C CA . SER A 1 268 ? -2.385 8.411 -14.076 1.00 96.06 268 SER A CA 1
ATOM 2065 C C . SER A 1 268 ? -1.195 7.743 -14.774 1.00 96.06 268 SER A C 1
ATOM 2067 O O . SER A 1 268 ? -0.805 8.131 -15.875 1.00 96.06 268 SER A O 1
ATOM 2069 N N . ALA A 1 269 ? -0.596 6.727 -14.157 1.00 94.94 269 ALA A N 1
ATOM 2070 C CA . ALA A 1 269 ? 0.559 6.036 -14.711 1.00 94.94 269 ALA A CA 1
ATOM 2071 C C . ALA A 1 269 ? 0.216 5.300 -16.015 1.00 94.94 269 ALA A C 1
ATOM 2073 O O . ALA A 1 269 ? 0.987 5.377 -16.977 1.00 94.94 269 ALA A O 1
ATOM 2074 N N . ALA A 1 270 ? -0.955 4.658 -16.067 1.00 93.69 270 ALA A N 1
ATOM 2075 C CA . ALA A 1 270 ? -1.467 3.974 -17.246 1.00 93.69 270 ALA A CA 1
ATOM 2076 C C . ALA A 1 270 ? -1.734 4.951 -18.400 1.00 93.69 270 ALA A C 1
ATOM 2078 O O . ALA A 1 270 ? -1.221 4.744 -19.497 1.00 93.69 270 ALA A O 1
ATOM 2079 N N . SER A 1 271 ? -2.457 6.050 -18.151 1.00 93.44 271 SER A N 1
ATOM 2080 C CA . SER A 1 271 ? -2.763 7.059 -19.183 1.00 93.44 271 SER A CA 1
ATOM 2081 C C . SER A 1 271 ? -1.505 7.704 -19.774 1.00 93.44 271 SER A C 1
ATOM 2083 O O . SER A 1 271 ? -1.418 7.945 -20.977 1.00 93.44 271 SER A O 1
ATOM 2085 N N . ARG A 1 272 ? -0.478 7.919 -18.948 1.00 92.50 272 ARG A N 1
ATOM 2086 C CA . ARG A 1 272 ? 0.805 8.496 -19.374 1.00 92.50 272 ARG A CA 1
ATOM 2087 C C . ARG A 1 272 ? 1.796 7.476 -19.925 1.00 92.50 272 ARG A C 1
ATOM 2089 O O . ARG A 1 272 ? 2.922 7.865 -20.227 1.00 92.50 272 ARG A O 1
ATOM 2096 N N . HIS A 1 273 ? 1.425 6.196 -20.004 1.00 91.00 273 HIS A N 1
ATOM 2097 C CA . HIS A 1 273 ? 2.316 5.112 -20.423 1.00 91.00 273 HIS A CA 1
ATOM 2098 C C . HIS A 1 273 ? 3.654 5.142 -19.663 1.00 91.00 273 HIS A C 1
ATOM 2100 O O . HIS A 1 273 ? 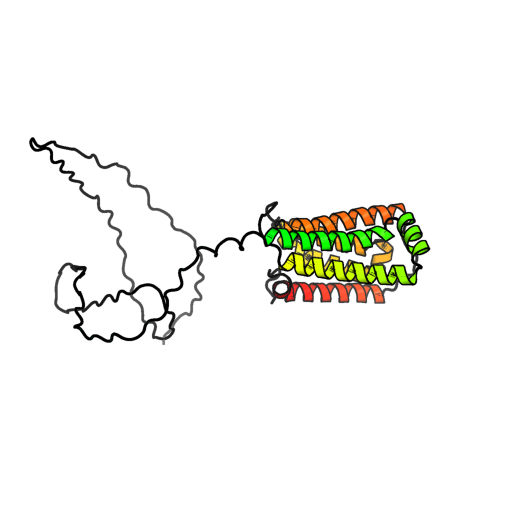4.727 5.021 -20.253 1.00 91.00 273 HIS A O 1
ATOM 2106 N N . ALA A 1 274 ? 3.598 5.348 -18.341 1.00 87.50 274 ALA A N 1
ATOM 2107 C CA . ALA A 1 274 ? 4.752 5.615 -17.481 1.00 87.50 274 ALA A CA 1
ATOM 2108 C C . ALA A 1 274 ? 5.606 4.358 -17.206 1.00 87.50 274 ALA A C 1
ATOM 2110 O O . ALA A 1 274 ? 5.850 3.980 -16.059 1.00 87.50 274 ALA A O 1
ATOM 2111 N N . VAL A 1 275 ? 6.070 3.704 -18.267 1.00 89.19 275 VAL A N 1
ATOM 2112 C CA . VAL A 1 275 ? 6.835 2.459 -18.244 1.00 89.19 275 VAL A CA 1
ATOM 2113 C C . VAL A 1 275 ? 8.215 2.722 -18.826 1.00 89.19 275 VAL A C 1
ATOM 2115 O O . VAL A 1 275 ? 8.355 3.273 -19.912 1.00 89.19 275 VAL A O 1
ATOM 2118 N N . LYS A 1 276 ? 9.256 2.316 -18.097 1.00 87.50 276 LYS A N 1
ATOM 2119 C CA . LYS A 1 276 ? 10.635 2.365 -18.592 1.00 87.50 276 LYS A CA 1
ATOM 2120 C C . LYS A 1 276 ? 11.006 0.987 -19.140 1.00 87.50 276 LYS A C 1
ATOM 2122 O O . LYS A 1 276 ? 10.898 0.029 -18.372 1.00 87.50 276 LYS A O 1
ATOM 2127 N N . PRO A 1 277 ? 11.435 0.863 -20.408 1.00 89.38 277 PRO A N 1
ATOM 2128 C CA . PRO A 1 277 ? 11.842 -0.421 -20.964 1.00 89.38 277 PRO A CA 1
ATOM 2129 C C . PRO A 1 277 ? 13.137 -0.914 -20.307 1.00 89.38 277 PRO A C 1
ATOM 2131 O O . PRO A 1 277 ? 14.025 -0.129 -19.969 1.00 89.38 277 PRO A O 1
ATOM 2134 N N . PHE A 1 278 ? 13.240 -2.226 -20.115 1.00 94.31 278 PHE A N 1
ATOM 2135 C CA . PHE A 1 278 ? 14.444 -2.911 -19.645 1.00 94.31 278 PHE A CA 1
ATOM 2136 C C . PHE A 1 278 ? 14.393 -4.393 -20.044 1.00 94.31 278 PHE A C 1
ATOM 2138 O O . PHE A 1 278 ? 13.311 -4.947 -20.223 1.00 94.31 278 PHE A O 1
ATOM 2145 N N . ALA A 1 279 ? 15.554 -5.048 -20.130 1.00 95.69 279 ALA A N 1
ATOM 2146 C CA . ALA A 1 279 ? 15.642 -6.498 -20.301 1.00 95.69 279 ALA A CA 1
ATOM 2147 C C . ALA A 1 279 ? 15.476 -7.213 -18.940 1.00 95.69 279 ALA A C 1
ATOM 2149 O O . ALA A 1 279 ? 16.241 -6.907 -18.015 1.00 95.69 279 ALA A O 1
ATOM 2150 N N . PRO A 1 280 ? 14.491 -8.119 -18.773 1.00 95.12 280 PRO A N 1
ATOM 2151 C CA . PRO A 1 280 ? 14.281 -8.833 -17.514 1.00 95.12 280 PRO A CA 1
ATOM 2152 C C . PRO A 1 280 ? 15.436 -9.772 -17.151 1.00 95.12 280 PRO A C 1
ATOM 2154 O O . PRO A 1 280 ? 15.997 -10.447 -18.012 1.00 95.12 280 PRO A O 1
ATOM 2157 N N . VAL A 1 281 ? 15.745 -9.870 -15.856 1.00 96.62 281 VAL A N 1
ATOM 2158 C CA . VAL A 1 281 ? 16.818 -10.713 -15.312 1.00 96.62 281 VAL A CA 1
ATOM 2159 C C . VAL A 1 281 ? 16.230 -11.725 -14.329 1.00 96.62 281 VAL A C 1
ATOM 2161 O O . VAL A 1 281 ? 15.823 -11.353 -13.232 1.00 96.62 281 VAL A O 1
ATOM 2164 N N . ALA A 1 282 ? 16.269 -13.018 -14.671 1.00 94.56 282 ALA A N 1
ATOM 2165 C CA . ALA A 1 282 ? 15.648 -14.088 -13.873 1.00 94.56 282 ALA A CA 1
ATOM 2166 C C . ALA A 1 282 ? 16.154 -14.156 -12.418 1.00 94.56 282 ALA A C 1
ATOM 2168 O O . ALA A 1 282 ? 15.387 -14.428 -11.496 1.00 94.56 282 ALA A O 1
ATOM 2169 N N . ARG A 1 283 ? 17.436 -13.839 -12.177 1.00 97.38 283 ARG A N 1
ATOM 2170 C CA . ARG A 1 283 ? 17.987 -13.745 -10.813 1.00 97.38 283 ARG A CA 1
ATOM 2171 C C . ARG A 1 283 ? 17.241 -12.720 -9.958 1.00 97.38 283 ARG A C 1
ATOM 2173 O O . ARG A 1 283 ? 17.078 -12.929 -8.761 1.00 97.38 283 ARG A O 1
ATOM 2180 N N . GLN A 1 284 ? 16.794 -11.619 -10.552 1.00 97.69 284 GLN A N 1
ATOM 2181 C CA . GLN A 1 284 ? 16.064 -10.588 -9.824 1.00 97.69 284 GLN A CA 1
ATOM 2182 C C . GLN A 1 284 ? 14.624 -11.008 -9.527 1.00 97.69 284 GLN A C 1
ATOM 2184 O O . GLN A 1 284 ? 14.107 -10.611 -8.488 1.00 97.69 284 GLN A O 1
ATOM 2189 N N . ASP A 1 285 ? 14.000 -11.846 -10.363 1.00 96.25 285 ASP A N 1
ATOM 2190 C CA . ASP A 1 285 ? 12.702 -12.456 -10.041 1.00 96.25 285 ASP A CA 1
ATOM 2191 C C . ASP A 1 285 ? 12.820 -13.346 -8.797 1.00 96.25 285 ASP A C 1
ATOM 2193 O O . ASP A 1 285 ? 12.033 -13.200 -7.864 1.00 96.25 285 ASP A O 1
ATOM 2197 N N . MET A 1 286 ? 13.860 -14.186 -8.725 1.00 97.44 286 MET A N 1
ATOM 2198 C CA . MET A 1 286 ? 14.116 -15.013 -7.538 1.00 97.44 286 MET A CA 1
ATOM 2199 C C . MET A 1 286 ? 14.341 -14.164 -6.282 1.00 97.44 286 MET A C 1
ATOM 2201 O O . MET A 1 286 ? 13.775 -14.462 -5.234 1.00 97.44 286 MET A O 1
ATOM 2205 N N . ILE A 1 287 ? 15.124 -13.083 -6.383 1.00 97.81 287 ILE A N 1
ATOM 2206 C CA . ILE A 1 287 ? 15.362 -12.170 -5.255 1.00 97.81 287 ILE A CA 1
ATOM 2207 C C . ILE A 1 287 ? 14.064 -11.483 -4.829 1.00 97.81 287 ILE A C 1
ATOM 2209 O O . ILE A 1 287 ? 13.795 -11.405 -3.633 1.00 97.81 287 ILE A O 1
ATOM 2213 N N . ALA A 1 288 ? 13.249 -11.000 -5.768 1.00 97.94 288 ALA A N 1
ATOM 2214 C CA . ALA A 1 288 ? 11.980 -10.348 -5.457 1.00 97.94 288 ALA A CA 1
ATOM 2215 C C . ALA A 1 288 ? 10.997 -11.305 -4.765 1.00 97.94 288 ALA A C 1
ATOM 2217 O O . ALA A 1 288 ? 10.400 -10.938 -3.754 1.00 97.94 288 ALA A O 1
ATOM 2218 N N . VAL A 1 289 ? 10.878 -12.543 -5.258 1.00 98.19 289 VAL A N 1
ATOM 2219 C CA . VAL A 1 289 ? 10.030 -13.572 -4.640 1.00 98.19 289 VAL A CA 1
ATOM 2220 C C . VAL A 1 289 ? 10.542 -13.927 -3.246 1.00 98.19 289 VAL A C 1
ATOM 2222 O O . VAL A 1 289 ? 9.785 -13.852 -2.281 1.00 98.19 289 VAL A O 1
ATOM 2225 N N . ALA A 1 290 ? 11.830 -14.256 -3.115 1.00 98.19 290 ALA A N 1
ATOM 2226 C CA . ALA A 1 290 ? 12.414 -14.649 -1.837 1.00 98.19 290 ALA A CA 1
ATOM 2227 C C . ALA A 1 290 ? 12.325 -13.522 -0.798 1.00 98.19 290 ALA A C 1
ATOM 2229 O O . ALA A 1 290 ? 11.829 -13.742 0.303 1.00 98.19 290 ALA A O 1
ATOM 2230 N N . SER A 1 291 ? 12.746 -12.303 -1.152 1.00 97.75 291 SER A N 1
ATOM 2231 C CA . SER A 1 291 ? 12.695 -11.154 -0.237 1.00 97.75 291 SER A CA 1
ATOM 2232 C C . SER A 1 291 ? 11.263 -10.767 0.134 1.00 97.75 291 SER A C 1
ATOM 2234 O O . SER A 1 291 ? 11.001 -10.513 1.307 1.00 97.75 291 SER A O 1
ATOM 2236 N N . GLY A 1 292 ? 10.325 -10.783 -0.819 1.00 97.94 292 GLY A N 1
ATOM 2237 C CA . GLY A 1 292 ? 8.917 -10.496 -0.558 1.00 97.94 292 GLY A CA 1
ATOM 2238 C C . GLY A 1 292 ? 8.271 -11.518 0.379 1.00 97.94 292 GLY A C 1
ATOM 2239 O O . GLY A 1 292 ? 7.614 -11.134 1.345 1.00 97.94 292 GLY A O 1
ATOM 2240 N N . VAL A 1 293 ? 8.506 -12.815 0.152 1.00 98.38 293 VAL A N 1
ATOM 2241 C CA . VAL A 1 293 ? 7.992 -13.889 1.020 1.00 98.38 293 VAL A CA 1
ATOM 2242 C C . VAL A 1 293 ? 8.616 -13.820 2.413 1.00 98.38 293 VAL A C 1
ATOM 2244 O O . VAL A 1 293 ? 7.887 -13.862 3.401 1.00 98.38 293 VAL A O 1
ATOM 2247 N N . VAL A 1 294 ? 9.941 -13.665 2.515 1.00 98.31 294 VAL A N 1
ATOM 2248 C CA . VAL A 1 294 ? 10.632 -13.541 3.810 1.00 98.31 294 VAL A CA 1
ATOM 2249 C C . VAL A 1 294 ? 10.107 -12.336 4.586 1.00 98.31 294 VAL A C 1
ATOM 2251 O O . VAL A 1 294 ? 9.764 -12.472 5.759 1.00 98.31 294 VAL A O 1
ATOM 2254 N N . LEU A 1 295 ? 9.974 -11.175 3.940 1.00 97.62 295 LEU A N 1
ATOM 2255 C CA . LEU A 1 295 ? 9.446 -9.978 4.588 1.00 97.62 295 LEU A CA 1
ATOM 2256 C C . LEU A 1 295 ? 7.992 -10.170 5.038 1.00 97.62 295 LEU A C 1
ATOM 2258 O O . LEU A 1 295 ? 7.655 -9.802 6.160 1.00 97.62 295 LEU A O 1
ATOM 2262 N N . ALA A 1 296 ? 7.147 -10.798 4.216 1.00 97.50 296 ALA A N 1
ATOM 2263 C CA . ALA A 1 296 ? 5.771 -11.111 4.592 1.00 97.50 296 ALA A CA 1
ATOM 2264 C C . ALA A 1 296 ? 5.709 -12.035 5.817 1.00 97.50 296 ALA A C 1
ATOM 2266 O O . ALA A 1 296 ? 4.939 -11.778 6.741 1.00 97.50 296 ALA A O 1
ATOM 2267 N N . LEU A 1 297 ? 6.538 -13.084 5.856 1.00 97.25 297 LEU A N 1
ATOM 2268 C CA . LEU A 1 297 ? 6.628 -14.000 6.994 1.00 97.25 297 LEU A CA 1
ATOM 2269 C C . LEU A 1 297 ? 7.105 -13.286 8.261 1.00 97.25 297 LEU A C 1
ATOM 2271 O O . LEU A 1 297 ? 6.517 -13.495 9.322 1.00 97.25 297 LEU A O 1
ATOM 2275 N N . LEU A 1 298 ? 8.110 -12.412 8.160 1.00 96.88 298 LEU A N 1
ATOM 2276 C CA . LEU A 1 298 ? 8.583 -11.603 9.286 1.00 96.88 298 LEU A CA 1
ATOM 2277 C C . LEU A 1 298 ? 7.476 -10.680 9.807 1.00 96.88 298 LEU A C 1
ATOM 2279 O O . LEU A 1 298 ? 7.177 -10.695 10.999 1.00 96.88 298 LEU A O 1
ATOM 2283 N N . VAL A 1 299 ? 6.808 -9.934 8.923 1.00 96.31 299 VAL A N 1
ATOM 2284 C CA . VAL A 1 299 ? 5.715 -9.030 9.313 1.00 96.31 299 VAL A CA 1
ATOM 2285 C C . VAL A 1 299 ? 4.555 -9.803 9.938 1.00 96.31 299 VAL A C 1
ATOM 2287 O O . VAL A 1 299 ? 4.055 -9.384 10.975 1.00 96.31 299 VAL A O 1
ATOM 2290 N N . MET A 1 300 ? 4.155 -10.949 9.378 1.00 95.69 300 MET A N 1
ATOM 2291 C CA . MET A 1 300 ? 3.113 -11.802 9.968 1.00 95.69 300 MET A CA 1
ATOM 2292 C C . MET A 1 300 ? 3.521 -12.358 11.334 1.00 95.69 300 MET A C 1
ATOM 2294 O O . MET A 1 300 ? 2.685 -12.448 12.234 1.00 95.69 300 MET A O 1
ATOM 2298 N N . THR A 1 301 ? 4.799 -12.705 11.496 1.00 95.88 301 THR A N 1
ATOM 2299 C CA . THR A 1 301 ? 5.344 -13.214 12.757 1.00 95.88 301 THR A CA 1
ATOM 2300 C C . THR A 1 301 ? 5.276 -12.150 13.844 1.00 95.88 301 THR A C 1
ATOM 2302 O O . THR A 1 301 ? 4.766 -12.441 14.917 1.00 95.88 301 THR A O 1
ATOM 2305 N N . PHE A 1 302 ? 5.694 -10.915 13.556 1.00 95.88 302 PHE A N 1
ATOM 2306 C CA . PHE A 1 302 ? 5.733 -9.812 14.526 1.00 95.88 302 PHE A CA 1
ATOM 2307 C C . PHE A 1 302 ? 4.491 -8.909 14.504 1.00 95.88 302 PHE A C 1
ATOM 2309 O O . PHE A 1 302 ? 4.470 -7.864 15.156 1.00 95.88 302 PHE A O 1
ATOM 2316 N N . HIS A 1 303 ? 3.436 -9.288 13.778 1.00 94.88 303 HIS A N 1
ATOM 2317 C CA . HIS A 1 303 ? 2.267 -8.434 13.553 1.00 94.88 303 HIS A CA 1
ATOM 2318 C C . HIS A 1 303 ? 1.600 -7.996 14.861 1.00 94.88 303 HIS A C 1
ATOM 2320 O O . HIS A 1 303 ? 1.142 -6.863 14.987 1.00 94.88 303 HIS A O 1
ATOM 2326 N N . ARG A 1 304 ? 1.580 -8.872 15.870 1.00 92.00 304 ARG A N 1
ATOM 2327 C CA . ARG A 1 304 ? 1.009 -8.549 17.177 1.00 92.00 304 ARG A CA 1
ATOM 2328 C C . ARG A 1 304 ? 1.836 -7.504 17.916 1.00 92.00 304 ARG A C 1
ATOM 2330 O O . ARG A 1 304 ? 1.260 -6.631 18.553 1.00 92.00 304 ARG A O 1
ATOM 2337 N N . TRP A 1 305 ? 3.159 -7.580 17.832 1.00 89.19 305 TRP A N 1
ATOM 2338 C CA . TRP A 1 305 ? 4.038 -6.600 18.462 1.00 89.19 305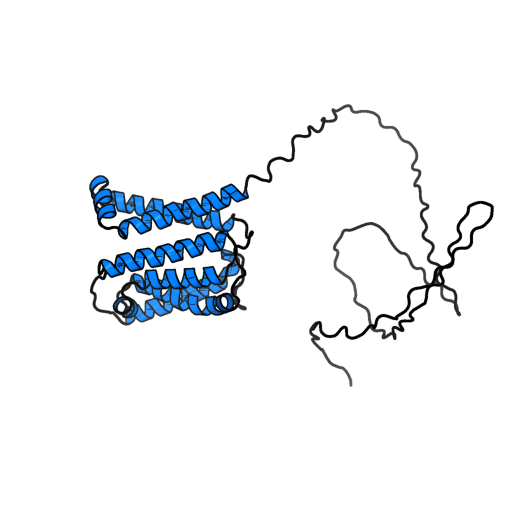 TRP A CA 1
ATOM 2339 C C . TRP A 1 305 ? 3.947 -5.230 17.778 1.00 89.19 305 TRP A C 1
ATOM 2341 O O . TRP A 1 305 ? 3.890 -4.210 18.458 1.00 89.19 305 TRP A O 1
ATOM 2351 N N . ILE A 1 306 ? 3.867 -5.212 16.442 1.00 85.81 306 ILE A N 1
ATOM 2352 C CA . ILE A 1 306 ? 3.847 -3.972 15.651 1.00 85.81 306 ILE A CA 1
ATOM 2353 C C . ILE A 1 306 ? 2.454 -3.320 15.656 1.00 85.81 306 ILE A C 1
ATOM 2355 O O . ILE A 1 306 ? 2.337 -2.106 15.799 1.00 85.81 306 ILE A O 1
ATOM 2359 N N . PHE A 1 307 ? 1.393 -4.118 15.501 1.00 86.75 307 PHE A N 1
ATOM 2360 C CA . PHE A 1 307 ? 0.029 -3.637 15.242 1.00 86.75 307 PHE A CA 1
ATOM 2361 C C . PHE A 1 307 ? -0.999 -4.062 16.298 1.00 86.75 307 PHE A C 1
ATOM 2363 O O . PHE A 1 307 ? -2.170 -3.708 16.195 1.00 86.75 307 PHE A O 1
ATOM 2370 N N . GLY A 1 308 ? -0.597 -4.825 17.316 1.00 86.06 308 GLY A N 1
ATOM 2371 C CA . GLY A 1 308 ? -1.461 -5.215 18.435 1.00 86.06 308 GLY A CA 1
ATOM 2372 C C . GLY A 1 308 ? -2.362 -6.427 18.183 1.00 86.06 308 GLY A C 1
ATOM 2373 O O . GLY A 1 308 ? -2.981 -6.917 19.126 1.00 86.06 308 GLY A O 1
ATOM 2374 N N . VAL A 1 309 ? -2.420 -6.958 16.955 1.00 86.69 309 VAL A N 1
ATOM 2375 C CA . VAL A 1 309 ? -3.306 -8.081 16.593 1.00 86.69 309 VAL A CA 1
ATOM 2376 C C . VAL A 1 309 ? -2.535 -9.272 16.032 1.00 86.69 309 VAL A C 1
ATOM 2378 O O . VAL A 1 309 ? -1.587 -9.120 15.263 1.00 86.69 309 VAL A O 1
ATOM 2381 N N . LYS A 1 310 ? -2.941 -10.484 16.420 1.00 90.56 310 LYS A N 1
ATOM 2382 C CA . LYS A 1 310 ? -2.343 -11.737 15.947 1.00 90.56 310 LYS A CA 1
ATOM 2383 C C . LYS A 1 310 ? -3.080 -12.226 14.698 1.00 90.56 310 LYS A C 1
ATOM 2385 O O . LYS A 1 310 ? -4.277 -12.473 14.767 1.00 90.56 310 LYS A O 1
ATOM 2390 N N . VAL A 1 311 ? -2.356 -12.398 13.590 1.00 92.25 311 VAL A N 1
ATOM 2391 C CA . VAL A 1 311 ? -2.933 -12.750 12.272 1.00 92.25 311 VAL A CA 1
ATOM 2392 C C . VAL A 1 311 ? -2.706 -14.204 11.858 1.00 92.25 311 VAL A C 1
ATOM 2394 O O . VAL A 1 311 ? -3.439 -14.735 11.031 1.00 92.25 311 VAL A O 1
ATOM 2397 N N . VAL A 1 312 ? -1.709 -14.868 12.447 1.00 93.00 312 VAL A N 1
ATOM 2398 C CA . VAL A 1 312 ? -1.375 -16.271 12.169 1.00 93.00 312 VAL A CA 1
ATOM 2399 C C . VAL A 1 312 ? -1.166 -17.050 13.472 1.00 93.00 312 VAL A C 1
ATOM 2401 O O . VAL A 1 312 ? -0.668 -16.474 14.442 1.00 93.00 312 VAL A O 1
ATOM 2404 N N . PRO A 1 313 ? -1.499 -18.355 13.536 1.00 92.50 313 PRO A N 1
ATOM 2405 C CA . PRO A 1 313 ? -1.369 -19.164 14.755 1.00 92.50 313 PRO A CA 1
ATOM 2406 C C . PRO A 1 313 ? 0.041 -19.181 15.364 1.00 92.50 313 PRO A C 1
ATOM 2408 O O . PRO A 1 313 ? 0.182 -19.202 16.588 1.00 92.50 313 PRO A O 1
ATOM 2411 N N . TRP A 1 314 ? 1.070 -19.118 14.522 1.00 91.75 314 TRP A N 1
ATOM 2412 C CA . TRP A 1 314 ? 2.490 -19.153 14.893 1.00 91.75 314 TRP A CA 1
ATOM 2413 C C . TRP A 1 314 ? 3.112 -17.772 15.161 1.00 91.75 314 TRP A C 1
ATOM 2415 O O . TRP A 1 314 ? 4.282 -17.702 15.515 1.00 91.75 314 TRP A O 1
ATOM 2425 N N . GLY A 1 315 ? 2.356 -16.679 15.006 1.00 90.12 315 GLY A N 1
ATOM 2426 C CA . GLY A 1 315 ? 2.856 -15.324 15.260 1.00 90.12 315 GLY A CA 1
ATOM 2427 C C . GLY A 1 315 ? 3.109 -15.066 16.749 1.00 90.12 315 GLY A C 1
ATOM 2428 O O . GLY A 1 315 ? 2.373 -15.596 17.601 1.00 90.12 315 GLY A O 1
ATOM 2429 N N . VAL A 1 316 ? 4.129 -14.248 17.028 1.00 88.31 316 VAL A N 1
ATOM 2430 C CA . VAL A 1 316 ? 4.591 -13.845 18.367 1.00 88.31 316 VAL A CA 1
ATOM 2431 C C . VAL A 1 316 ? 3.972 -12.520 18.802 1.00 88.31 316 VAL A C 1
ATOM 2433 O O . VAL A 1 316 ? 3.944 -11.562 18.000 1.00 88.31 316 VAL A O 1
#

Sequence (316 aa):
MDWARRRGCRCRADRCRGCAPAARAPRVRAESRPNGALRVQGRAAGSRCSCRRRRYGRVTAAGRQRLHSAGRIRCSERHHDEPSASTCRYDRSRRMTLPCRRLWWLDATAPTLGASGTLRASAQPEKTMTMLVLGLVLFLGIHLVPAVPSLRRTVAAGLGENRYKRAFTIVSFLGLILIVVGYMRAPSEPYVFAPFVGAIHAAPLVMPVSFVLLAAANMKTRIRASLKHPMLIGVGLWALVHLLANGELKATVLFGSFLAYAVLDFLSAASRHAVKPFAPVARQDMIAVASGVVLALLVMTFHRWIFGVKVVPWGV

Radius of gyration: 36.12 Å; chains: 1; bounding box: 80×81×96 Å

Foldseek 3Di:
DDDDDDDPDDPDPDDPDDDDDDDDDDDWDWDDDPVGDTDTDDDDDDDDDDDDDDDDDDDDDDDDDDDDDDDDDDDDDDDDDDDDDPDDDDDPDDDDDDDDDDDDDDDDDDPPPPPPDDPDPPPQQVVLLVLQVQLLCQQLVLVCQVLPVVSVVVVCVVQPVVRSVVVSVVSNVSSVVSNLSSLVRHDQDDFPDDADPVLLLCLLVLQLQLLLLCLCCPALAPSCVVVVHSNLVSLLSNLVSQCNRRRGPSSVSVSVSSNVSSVSSVVSCVVVVVGDDDHHDVVSSVVSSVRSNVVSVVCQQCVCVSPVDHSDPNHD

pLDDT: mean 71.34, std 30.29, range [23.55, 98.69]